Protein AF-D5ACC1-F1 (afdb_monomer_lite)

Radius of gyration: 45.39 Å; chains: 1; bounding box: 85×40×142 Å

Sequence (310 aa):
MNIMHIFKHSRRRRYMQISTIHMLYCLLPVPDGFMLYIFVQSDRLHKVLEYVNEVHGLCAVLGMDFWKTVSEVDPSLPESAPGQTKNISNKTLEGLSQTIQTLKDEKKLRIQKLQDLGTSLVELWNLMDTSMEERERYRNVVCNLGALDSEVTGAGALALDNIEQAEVEVERLNLLKASKMKELVLKKRIELEEICRRAHMEPDASTAPEKSNALIDAGMVDPSELLANIESQILKVKEDVLSRKEIMDRIEKWLAACEEESWLEDYNRDENRYSASKGAHINLKRAERARVTVNKIPALVENLKAKTRA

Foldseek 3Di:
DPPVPVVVVVVVVVVVVVVVVVVVVVVDDDPPVVVVVVVVVVVLVVLLVVLLVLLVQLCQLQVHDSLVLLVVLPVCPSDPDVPDDDPSDPSSSVSSVVSSVVSLVVLVVLLVLLLVLLVLVVVLCVVVVPDPVVVVVLVLSVVSNPDDSVRRRHGCSSYVVSSVVSVVVSVVSVVVVLVVLLVLLVVLLVVLCVLCVVLVHDDDPCSDNVNVVVCSVVVNDDSVVSNVVSVVSSVVSVVVSVLVVVLVVLVVLLVVLVVLVVVLVVCVPDPCLPPPDDCSVVVVVSNVVSVVSNVCNVVSVVVSVVSVVD

Structure (mmCIF, N/CA/C/O backbone):
data_AF-D5ACC1-F1
#
_entry.id   AF-D5ACC1-F1
#
loop_
_atom_site.group_PDB
_atom_site.id
_atom_site.type_symbol
_atom_site.label_atom_id
_atom_site.label_alt_id
_atom_site.label_comp_id
_atom_site.label_asym_id
_atom_site.label_entity_id
_atom_site.label_seq_id
_atom_site.pdbx_PDB_ins_code
_atom_site.Cartn_x
_atom_site.Cartn_y
_atom_site.Cartn_z
_atom_site.occupancy
_atom_site.B_iso_or_equiv
_atom_site.auth_seq_id
_atom_site.auth_comp_id
_atom_site.auth_asym_id
_atom_site.auth_atom_id
_atom_site.pdbx_PDB_model_num
ATOM 1 N N . MET A 1 1 ? -32.597 20.342 38.221 1.00 37.50 1 MET A N 1
ATOM 2 C CA . MET A 1 1 ? -33.414 20.821 39.368 1.00 37.50 1 MET A CA 1
ATOM 3 C C . MET A 1 1 ? -34.419 19.713 39.685 1.00 37.50 1 MET A C 1
ATOM 5 O O . MET A 1 1 ? -35.194 19.410 38.807 1.00 37.50 1 MET A O 1
ATOM 9 N N . ASN A 1 2 ? -34.462 18.981 40.803 1.00 32.56 2 ASN A N 1
ATOM 10 C CA . ASN A 1 2 ? -34.111 19.333 42.177 1.00 32.56 2 ASN A CA 1
ATOM 11 C C . ASN A 1 2 ? -33.938 18.082 43.094 1.00 32.56 2 ASN A C 1
ATOM 13 O O . ASN A 1 2 ? -34.340 18.116 44.253 1.00 32.56 2 ASN A O 1
ATOM 17 N N . ILE A 1 3 ? -33.329 16.974 42.640 1.00 32.84 3 ILE A N 1
ATOM 18 C CA . ILE A 1 3 ? -33.123 15.785 43.510 1.00 32.84 3 ILE A CA 1
ATOM 19 C C . ILE A 1 3 ? -32.118 16.083 44.646 1.00 32.84 3 ILE A C 1
ATOM 21 O O . ILE A 1 3 ? -32.361 15.735 45.803 1.00 32.84 3 ILE A O 1
ATOM 25 N N . MET A 1 4 ? -31.062 16.864 44.375 1.00 34.00 4 MET A N 1
ATOM 26 C CA . MET A 1 4 ? -30.148 17.378 45.415 1.00 34.00 4 MET A CA 1
ATOM 27 C C . MET A 1 4 ? -30.840 18.286 46.441 1.00 34.00 4 MET A C 1
ATOM 29 O O . MET A 1 4 ? -30.410 18.351 47.593 1.00 34.00 4 MET A O 1
ATOM 33 N N . HIS A 1 5 ? -31.910 18.985 46.057 1.00 35.78 5 HIS A N 1
ATOM 34 C CA . HIS A 1 5 ? -32.617 19.909 46.944 1.00 35.78 5 HIS A CA 1
ATOM 35 C C . HIS A 1 5 ? -33.599 19.166 47.852 1.00 35.78 5 HIS A C 1
ATOM 37 O O . HIS A 1 5 ? -33.688 19.489 49.035 1.00 35.78 5 HIS A O 1
ATOM 43 N N . ILE A 1 6 ? -34.235 18.101 47.349 1.00 40.28 6 ILE A N 1
ATOM 44 C CA . ILE A 1 6 ? -35.035 17.169 48.158 1.00 40.28 6 ILE A CA 1
ATOM 45 C C . ILE A 1 6 ? -34.130 16.437 49.167 1.00 40.28 6 ILE A C 1
ATOM 47 O O . ILE A 1 6 ? -34.464 16.361 50.351 1.00 40.28 6 ILE A O 1
ATOM 51 N N . PHE A 1 7 ? -32.922 16.020 48.765 1.00 34.28 7 PHE A N 1
ATOM 52 C CA . PHE A 1 7 ? -31.945 15.419 49.684 1.00 34.28 7 PHE A CA 1
ATOM 53 C C . PHE A 1 7 ? -31.371 16.410 50.712 1.00 34.28 7 PHE A C 1
ATOM 55 O O . PHE A 1 7 ? -31.246 16.056 51.887 1.00 34.28 7 PHE A O 1
ATOM 62 N N . LYS A 1 8 ? -31.076 17.665 50.337 1.00 36.66 8 LYS A N 1
ATOM 63 C CA . LYS A 1 8 ? -30.630 18.704 51.290 1.00 36.66 8 LYS A CA 1
ATOM 64 C C . LYS A 1 8 ? -31.715 19.060 52.311 1.00 36.66 8 LYS A C 1
ATOM 66 O O . LYS A 1 8 ? -31.410 19.172 53.500 1.00 36.66 8 LYS A O 1
ATOM 71 N N . HIS A 1 9 ? -32.974 19.187 51.884 1.00 33.28 9 HIS A N 1
ATOM 72 C CA . HIS A 1 9 ? -34.084 19.509 52.788 1.00 33.28 9 HIS A CA 1
ATOM 73 C C . HIS A 1 9 ? -34.425 18.347 53.735 1.00 33.28 9 HIS A C 1
ATOM 75 O O . HIS A 1 9 ? -34.757 18.572 54.902 1.00 33.28 9 HIS A O 1
ATOM 81 N N . SER A 1 10 ? -34.273 17.106 53.259 1.00 34.53 10 SER A N 1
ATOM 82 C CA . SER A 1 10 ? -34.464 15.891 54.057 1.00 34.53 10 SER A CA 1
ATOM 83 C C . SER A 1 10 ? -33.299 15.633 55.030 1.00 34.53 10 SER A C 1
ATOM 85 O O . SER A 1 10 ? -33.528 15.129 56.129 1.00 34.53 10 SER A O 1
ATOM 87 N N . ARG A 1 11 ? -32.065 16.057 54.696 1.00 38.59 11 ARG A N 1
ATOM 88 C CA . ARG A 1 11 ? -30.917 16.069 55.626 1.00 38.59 11 ARG A CA 1
ATOM 89 C C . ARG A 1 11 ? -31.094 17.104 56.742 1.00 38.59 11 ARG A C 1
ATOM 91 O O . ARG A 1 11 ? -30.948 16.740 57.900 1.00 38.59 11 ARG A O 1
ATOM 98 N N . ARG A 1 12 ? -31.480 18.357 56.457 1.00 36.91 12 ARG A N 1
ATOM 99 C CA . ARG A 1 12 ? -31.630 19.400 57.504 1.00 36.91 12 ARG A CA 1
ATOM 100 C C . ARG A 1 12 ? -32.715 19.075 58.546 1.00 36.91 12 ARG A C 1
ATOM 102 O O . ARG A 1 12 ? -32.493 19.309 59.729 1.00 36.91 12 ARG A O 1
ATOM 109 N N . ARG A 1 13 ? -33.849 18.483 58.135 1.00 35.44 13 ARG A N 1
ATOM 110 C CA . ARG A 1 13 ? -34.900 18.024 59.072 1.00 35.44 13 ARG A CA 1
ATOM 111 C C . ARG A 1 13 ? -34.487 16.783 59.873 1.00 35.44 13 ARG A C 1
ATOM 113 O O . ARG A 1 13 ? -34.800 16.714 61.057 1.00 35.44 13 ARG A O 1
ATOM 120 N N . ARG A 1 14 ? -33.726 15.855 59.276 1.00 39.56 14 ARG A N 1
ATOM 121 C CA . ARG A 1 14 ? -33.166 14.698 59.997 1.00 39.56 14 ARG A CA 1
ATOM 122 C C . ARG A 1 14 ? -32.070 15.093 60.984 1.00 39.56 14 ARG A C 1
ATOM 124 O O . ARG A 1 14 ? -32.099 14.600 62.097 1.00 39.56 14 ARG A O 1
ATOM 131 N N . TYR A 1 15 ? -31.181 16.031 60.656 1.00 38.00 15 TYR A N 1
ATOM 132 C CA . TYR A 1 15 ? -30.180 16.537 61.608 1.00 38.00 15 TYR A CA 1
ATOM 133 C C . TYR A 1 15 ? -30.819 17.244 62.817 1.00 38.00 15 TYR A C 1
ATOM 135 O O . TYR A 1 15 ? -30.339 17.072 63.933 1.00 38.00 15 TYR A O 1
ATOM 143 N N . MET A 1 16 ? -31.931 17.971 62.636 1.00 36.34 16 MET A N 1
ATOM 144 C CA . MET A 1 16 ? -32.651 18.586 63.762 1.00 36.34 16 MET A CA 1
ATOM 145 C C . MET A 1 16 ? -33.380 17.564 64.651 1.00 36.34 16 MET A C 1
ATOM 147 O O . MET A 1 16 ? -33.333 17.721 65.867 1.00 36.34 16 MET A O 1
ATOM 151 N N . GLN A 1 17 ? -33.981 16.506 64.085 1.00 38.78 17 GLN A N 1
ATOM 152 C CA . GLN A 1 17 ? -34.584 15.413 64.871 1.00 38.78 17 GLN A CA 1
ATOM 153 C C . GLN A 1 17 ? -33.537 14.501 65.528 1.00 38.78 17 GLN A C 1
ATOM 155 O O . GLN A 1 17 ? -33.710 14.091 66.671 1.00 38.78 17 GLN A O 1
ATOM 160 N N . ILE A 1 18 ? -32.415 14.230 64.856 1.00 44.09 18 ILE A N 1
ATOM 161 C CA . ILE A 1 18 ? -31.299 13.463 65.422 1.00 44.09 18 ILE A CA 1
ATOM 162 C C . ILE A 1 18 ? -30.656 14.241 66.575 1.00 44.09 18 ILE A C 1
ATOM 164 O O . ILE A 1 18 ? -30.337 13.628 67.581 1.00 44.09 18 ILE A O 1
ATOM 168 N N . SER A 1 19 ? -30.540 15.573 66.504 1.00 41.31 19 SER A N 1
ATOM 169 C CA . SER A 1 19 ? -29.995 16.379 67.611 1.00 41.31 19 SER A CA 1
ATOM 170 C C . SER A 1 19 ? -30.919 16.442 68.836 1.00 41.31 19 SER A C 1
ATOM 172 O O . SER A 1 19 ? -30.430 16.606 69.950 1.00 41.31 19 SER A O 1
ATOM 174 N N . THR A 1 20 ? -32.239 16.292 68.662 1.00 39.38 20 THR A N 1
ATOM 175 C CA . THR A 1 20 ? -33.184 16.186 69.792 1.00 39.38 20 THR A CA 1
ATOM 176 C C . THR A 1 20 ? -33.185 14.780 70.389 1.00 39.38 20 THR A C 1
ATOM 178 O O . THR A 1 20 ? -33.245 14.632 71.604 1.00 39.38 20 THR A O 1
ATOM 181 N N . ILE A 1 21 ? -33.035 13.749 69.553 1.00 47.44 21 ILE A N 1
ATOM 182 C CA . ILE A 1 21 ? -32.883 12.358 69.993 1.00 47.44 21 ILE A CA 1
ATOM 183 C C . ILE A 1 21 ? -31.536 12.166 70.716 1.00 47.44 21 ILE A C 1
ATOM 185 O O . ILE A 1 21 ? -31.506 11.579 71.790 1.00 47.44 21 ILE A O 1
ATOM 189 N N . HIS A 1 22 ? -30.440 12.753 70.226 1.00 45.56 22 HIS A N 1
ATOM 190 C CA . HIS A 1 22 ? -29.127 12.709 70.884 1.00 45.56 22 HIS A CA 1
ATOM 191 C C . HIS A 1 22 ? -29.157 13.360 72.281 1.00 45.56 22 HIS A C 1
ATOM 193 O O . HIS A 1 22 ? -28.537 12.840 73.201 1.00 45.56 22 HIS A O 1
ATOM 199 N N . MET A 1 23 ? -29.936 14.435 72.479 1.00 44.50 23 MET A N 1
ATOM 200 C CA . MET A 1 23 ? -30.128 15.035 73.810 1.00 44.50 23 MET A CA 1
ATOM 201 C C . MET A 1 23 ? -31.016 14.203 74.748 1.00 44.50 23 MET A C 1
ATOM 203 O O . MET A 1 23 ? -30.832 14.280 75.959 1.00 44.50 23 MET A O 1
ATOM 207 N N . LEU A 1 24 ? -31.942 13.387 74.229 1.00 43.09 24 LEU A N 1
ATOM 208 C CA . LEU A 1 24 ? -32.752 12.483 75.058 1.00 43.09 24 LEU A CA 1
ATOM 209 C C . LEU A 1 24 ? -32.003 11.201 75.464 1.00 43.09 24 LEU A C 1
ATOM 211 O O . LEU A 1 24 ? -32.274 10.661 76.534 1.00 43.09 24 LEU A O 1
ATOM 215 N N . TYR A 1 25 ? -31.044 10.729 74.662 1.00 43.47 25 TYR A N 1
ATOM 216 C CA . TYR A 1 25 ? -30.278 9.509 74.958 1.00 43.47 25 TYR A CA 1
ATOM 217 C C . TYR A 1 25 ? -29.052 9.728 75.867 1.00 43.47 25 TYR A C 1
ATOM 219 O O . TYR A 1 25 ? -28.547 8.759 76.423 1.00 43.47 25 TYR A O 1
ATOM 227 N N . CYS A 1 26 ? -28.611 10.971 76.106 1.00 44.91 26 CYS A N 1
ATOM 228 C CA . CYS A 1 26 ? -27.533 11.274 77.065 1.00 44.91 26 CYS A CA 1
ATOM 229 C C . CYS A 1 26 ? -27.948 11.179 78.551 1.00 44.91 26 CYS A C 1
ATOM 231 O O . CYS A 1 26 ? -27.095 11.334 79.421 1.00 44.91 26 CYS A O 1
ATOM 233 N N . LEU A 1 27 ? -29.229 10.932 78.858 1.00 40.88 27 LEU A N 1
ATOM 234 C CA . LEU A 1 27 ? -29.744 10.807 80.233 1.00 40.88 27 LEU A CA 1
ATOM 235 C C . LEU A 1 27 ? -30.013 9.358 80.676 1.00 40.88 27 LEU A C 1
ATOM 237 O O . LEU A 1 27 ? -30.452 9.141 81.804 1.00 40.88 27 LEU A O 1
ATOM 241 N N . LEU A 1 28 ? -29.744 8.362 79.825 1.00 40.34 28 LEU A N 1
ATOM 242 C CA . LEU A 1 28 ? -29.873 6.946 80.173 1.00 40.34 28 LEU A CA 1
ATOM 243 C C . LEU A 1 28 ? -28.524 6.238 79.982 1.00 40.34 28 LEU A C 1
ATOM 245 O O . LEU A 1 28 ? -27.903 6.409 78.934 1.00 40.34 28 LEU A O 1
ATOM 249 N N . PRO A 1 29 ? -28.053 5.436 80.954 1.00 42.31 29 PRO A N 1
ATOM 250 C CA . PRO A 1 29 ? -26.814 4.684 80.815 1.00 42.31 29 PRO A CA 1
ATOM 251 C C . PRO A 1 29 ? -27.047 3.542 79.819 1.00 42.31 29 PRO A C 1
ATOM 253 O O . PRO A 1 29 ? -27.614 2.505 80.161 1.00 42.31 29 PRO A O 1
ATOM 256 N N . VAL A 1 30 ? -26.664 3.752 78.560 1.00 46.03 30 VAL A N 1
ATOM 257 C CA . VAL A 1 30 ? -26.716 2.715 77.523 1.00 46.03 30 VAL A CA 1
ATOM 258 C C . VAL A 1 30 ? -25.381 1.956 77.543 1.00 46.03 30 VAL A C 1
ATOM 260 O O . VAL A 1 30 ? -24.338 2.606 77.511 1.00 46.03 30 VAL A O 1
ATOM 263 N N . PRO A 1 31 ? -25.372 0.611 77.609 1.00 48.69 31 PRO A N 1
ATOM 264 C CA . PRO A 1 31 ? -24.139 -0.176 77.663 1.00 48.69 31 PRO A CA 1
ATOM 265 C C . PRO A 1 31 ? -23.265 0.050 76.419 1.00 48.69 31 PRO A C 1
ATOM 267 O O . PRO A 1 31 ? -23.779 0.090 75.299 1.00 48.69 31 PRO A O 1
ATOM 270 N N . ASP A 1 32 ? -21.945 0.133 76.612 1.00 46.69 32 ASP A N 1
ATOM 271 C CA . ASP A 1 32 ? -20.936 0.521 75.605 1.00 46.69 32 ASP A CA 1
ATOM 272 C C . ASP A 1 32 ? -21.025 -0.243 74.261 1.00 46.69 32 ASP A C 1
ATOM 274 O O . ASP A 1 32 ? -20.663 0.281 73.206 1.00 46.69 32 ASP A O 1
ATOM 278 N N . GLY A 1 33 ? -21.583 -1.459 74.255 1.00 43.72 33 GLY A N 1
ATOM 279 C CA . GLY A 1 33 ? -21.804 -2.258 73.042 1.00 43.72 33 GLY A CA 1
ATOM 280 C C . GLY A 1 33 ? -22.922 -1.756 72.113 1.00 43.72 33 GLY A C 1
ATOM 281 O O . GLY A 1 33 ? -22.858 -1.985 70.906 1.00 43.72 33 GLY A O 1
ATOM 282 N N . PHE A 1 34 ? -23.931 -1.044 72.628 1.00 45.34 34 PHE A N 1
ATOM 283 C CA . PHE A 1 34 ? -25.049 -0.525 71.822 1.00 45.34 34 PHE A CA 1
ATOM 284 C C . PHE A 1 34 ? -24.653 0.718 71.012 1.00 45.34 34 PHE A C 1
ATOM 286 O O . PHE A 1 34 ? -25.081 0.880 69.869 1.00 45.34 34 PHE A O 1
ATOM 293 N N . MET A 1 35 ? -23.787 1.566 71.574 1.00 41.50 35 MET A N 1
ATOM 294 C CA . MET A 1 35 ? -23.197 2.718 70.880 1.00 41.50 35 MET A CA 1
ATOM 295 C C . MET A 1 35 ? -22.277 2.269 69.738 1.00 41.50 35 MET A C 1
ATOM 297 O O . MET A 1 35 ? -22.392 2.778 68.622 1.00 41.50 35 MET A O 1
ATOM 301 N N . LEU A 1 36 ? -21.440 1.251 69.981 1.00 45.25 36 LEU A N 1
ATOM 302 C CA . LEU A 1 36 ? -20.597 0.642 68.949 1.00 45.25 36 LEU A CA 1
ATOM 303 C C . LEU A 1 36 ? -21.442 0.028 67.820 1.00 45.25 36 LEU A C 1
ATOM 305 O O . LEU A 1 36 ? -21.132 0.220 66.651 1.00 45.25 36 LEU A O 1
ATOM 309 N N . TYR A 1 37 ? -22.545 -0.655 68.146 1.00 46.12 37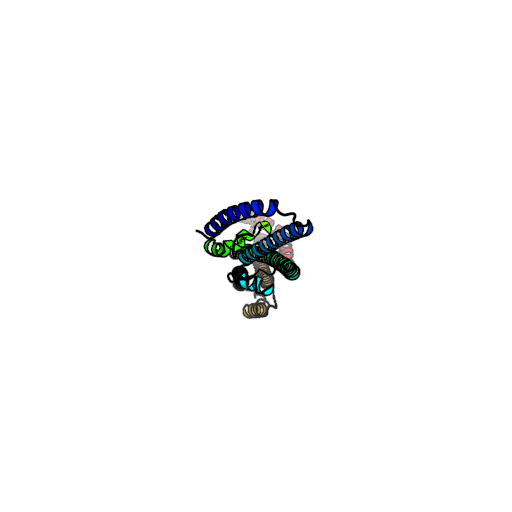 TYR A N 1
ATOM 310 C CA . TYR A 1 37 ? -23.449 -1.247 67.155 1.00 46.12 37 TYR A CA 1
ATOM 311 C C . TYR A 1 37 ? -24.132 -0.197 66.264 1.00 46.12 37 TYR A C 1
ATOM 313 O O . TYR A 1 37 ? -24.161 -0.363 65.046 1.00 46.12 37 TYR A O 1
ATOM 321 N N . ILE A 1 38 ? -24.624 0.910 66.835 1.00 48.34 38 ILE A N 1
ATOM 322 C CA . ILE A 1 38 ? -25.236 2.004 66.059 1.00 48.34 38 ILE A CA 1
ATOM 323 C C . ILE A 1 38 ? -24.198 2.709 65.177 1.00 48.34 38 ILE A C 1
ATOM 325 O O . ILE A 1 38 ? -24.489 3.006 64.017 1.00 48.34 38 ILE A O 1
ATOM 329 N N . PHE A 1 39 ? -22.986 2.937 65.689 1.00 46.84 39 PHE A N 1
ATOM 330 C CA . PHE A 1 39 ? -21.894 3.527 64.914 1.00 46.84 39 PHE A CA 1
ATOM 331 C C . PHE A 1 39 ? -21.478 2.616 63.748 1.00 46.84 39 PHE A C 1
ATOM 333 O O . PHE A 1 39 ? -21.477 3.045 62.599 1.00 46.84 39 PHE A O 1
ATOM 340 N N . VAL A 1 40 ? -21.271 1.322 64.010 1.00 56.31 40 VAL A N 1
ATOM 341 C CA . VAL A 1 40 ? -20.953 0.310 62.989 1.00 56.31 40 VAL A CA 1
ATOM 342 C C . VAL A 1 40 ? -22.083 0.167 61.966 1.00 56.31 40 VAL A C 1
ATOM 344 O O . VAL A 1 40 ? -21.825 0.027 60.772 1.00 56.31 40 VAL A O 1
ATOM 347 N N . GLN A 1 41 ? -23.348 0.217 62.384 1.00 59.00 41 GLN A N 1
ATOM 348 C CA . GLN A 1 41 ? -24.484 0.145 61.463 1.00 59.00 41 GLN A CA 1
ATOM 349 C C . GLN A 1 41 ? -24.610 1.409 60.597 1.00 59.00 41 GLN A C 1
ATOM 351 O O . GLN A 1 41 ? -24.956 1.308 59.418 1.00 59.00 41 GLN A O 1
ATOM 356 N N . SER A 1 42 ? -24.262 2.576 61.149 1.00 66.19 42 SER A N 1
ATOM 357 C CA . SER A 1 42 ? -24.151 3.845 60.421 1.00 66.19 42 SER A CA 1
ATOM 358 C C . SER A 1 42 ? -23.000 3.828 59.405 1.00 66.19 42 SER A C 1
ATOM 360 O O . SER A 1 42 ? -23.209 4.186 58.244 1.00 66.19 42 SER A O 1
ATOM 362 N N . ASP A 1 43 ? -21.819 3.345 59.794 1.00 71.56 43 ASP A N 1
ATOM 363 C CA . ASP A 1 43 ? -20.638 3.246 58.926 1.00 71.56 43 ASP A CA 1
ATOM 364 C C . ASP A 1 43 ? -20.850 2.260 57.777 1.00 71.56 43 ASP A C 1
ATOM 366 O O . ASP A 1 43 ? -20.529 2.541 56.620 1.00 71.56 43 ASP A O 1
ATOM 370 N N . ARG A 1 44 ? -21.461 1.107 58.065 1.00 69.06 44 ARG A N 1
ATOM 371 C CA . ARG A 1 44 ? -21.774 0.098 57.045 1.00 69.06 44 ARG A CA 1
ATOM 372 C C . ARG A 1 44 ? -22.803 0.611 56.043 1.00 69.06 44 ARG A C 1
ATOM 374 O O . ARG A 1 44 ? -22.654 0.368 54.849 1.00 69.06 44 ARG A O 1
ATOM 381 N N . LEU A 1 45 ? -23.807 1.362 56.499 1.00 72.44 45 LEU A N 1
ATOM 382 C CA . LEU A 1 45 ? -24.757 2.024 55.606 1.00 72.44 45 LEU A CA 1
ATOM 383 C C . LEU A 1 45 ? -24.067 3.076 54.723 1.00 72.44 45 LEU A C 1
ATOM 385 O O . LEU A 1 45 ? -24.403 3.196 53.544 1.00 72.44 45 LEU A O 1
ATOM 389 N N . HIS A 1 46 ? -23.094 3.809 55.273 1.00 76.38 46 HIS A N 1
ATOM 390 C CA . HIS A 1 46 ? -22.291 4.770 54.517 1.00 76.38 46 HIS A CA 1
ATOM 391 C C . HIS A 1 46 ? -21.499 4.084 53.401 1.00 76.38 46 HIS A C 1
ATOM 393 O O . HIS A 1 46 ? -21.547 4.523 52.255 1.00 76.38 46 HIS A O 1
ATOM 399 N N . LYS A 1 47 ? -20.860 2.954 53.719 1.00 80.69 47 LYS A N 1
ATOM 400 C CA . LYS A 1 47 ? -20.065 2.170 52.770 1.00 80.69 47 LYS A CA 1
ATOM 401 C C . LYS A 1 47 ? -20.904 1.550 51.650 1.00 80.69 47 LYS A C 1
ATOM 403 O O . LYS A 1 47 ? -20.508 1.588 50.492 1.00 80.69 47 LYS A O 1
ATOM 408 N N . VAL A 1 48 ? -22.101 1.042 51.961 1.00 77.81 48 VAL A N 1
ATOM 409 C CA . VAL A 1 48 ? -23.048 0.574 50.929 1.00 77.81 48 VAL A CA 1
ATOM 410 C C . VAL A 1 48 ? -23.455 1.724 50.004 1.00 77.81 48 VAL A C 1
ATOM 412 O O . VAL A 1 48 ? -23.522 1.541 48.793 1.00 77.81 48 VAL A O 1
ATOM 415 N N . LEU A 1 49 ? -23.718 2.918 50.547 1.00 76.62 49 LEU A N 1
ATOM 416 C CA . LEU A 1 49 ? -24.080 4.081 49.735 1.00 76.62 49 LEU A CA 1
ATOM 417 C C . LEU A 1 49 ? -22.929 4.533 48.824 1.00 76.62 49 LEU A C 1
ATOM 419 O O . LEU A 1 49 ? -23.177 4.910 47.682 1.00 76.62 49 LEU A O 1
ATOM 423 N N . GLU A 1 50 ? -21.693 4.487 49.318 1.00 84.38 50 GLU A N 1
ATOM 424 C CA . GLU A 1 50 ? -20.485 4.765 48.537 1.00 84.38 50 GLU A CA 1
ATOM 425 C C . GLU A 1 50 ? -20.341 3.785 47.366 1.00 84.38 50 GLU A C 1
ATOM 427 O O . GLU A 1 50 ? -20.259 4.221 46.220 1.00 84.38 50 GLU A O 1
ATOM 432 N N . TYR A 1 51 ? -20.437 2.479 47.628 1.00 84.75 51 TYR A N 1
ATOM 433 C CA . TYR A 1 51 ? -20.362 1.453 46.588 1.00 84.75 51 TYR A CA 1
ATOM 434 C C . TYR A 1 51 ? -21.475 1.568 45.550 1.00 84.75 51 TYR A C 1
ATOM 436 O O . TYR A 1 51 ? -21.220 1.465 44.356 1.00 84.75 51 TYR A O 1
ATOM 444 N N . VAL A 1 52 ? -22.710 1.839 45.972 1.00 81.44 52 VAL A N 1
ATOM 445 C CA . VAL A 1 52 ? -23.823 2.040 45.036 1.00 81.44 52 VAL A CA 1
ATOM 446 C C . VAL A 1 52 ? -23.606 3.289 44.168 1.00 81.44 52 VAL A C 1
ATOM 448 O O . VAL A 1 52 ? -23.901 3.254 42.975 1.00 81.44 52 VAL A O 1
ATOM 451 N N . ASN A 1 53 ? -23.055 4.376 44.723 1.00 82.75 53 ASN A N 1
ATOM 452 C CA . ASN A 1 53 ? -22.702 5.566 43.938 1.00 82.75 53 ASN A CA 1
ATOM 453 C C . ASN A 1 53 ? -21.564 5.286 42.947 1.00 82.75 53 ASN A C 1
ATOM 455 O O . ASN A 1 53 ? -21.597 5.794 41.827 1.00 82.75 53 ASN A O 1
ATOM 459 N N . GLU A 1 54 ? -20.576 4.482 43.339 1.00 87.62 54 GLU A N 1
ATOM 460 C CA . GLU A 1 54 ? -19.481 4.070 42.459 1.00 87.62 54 GLU A CA 1
ATOM 461 C C . GLU A 1 54 ? -19.992 3.195 41.308 1.00 87.62 54 GLU A C 1
ATOM 463 O O . GLU A 1 54 ? -19.692 3.480 40.149 1.00 87.62 54 GLU A O 1
ATOM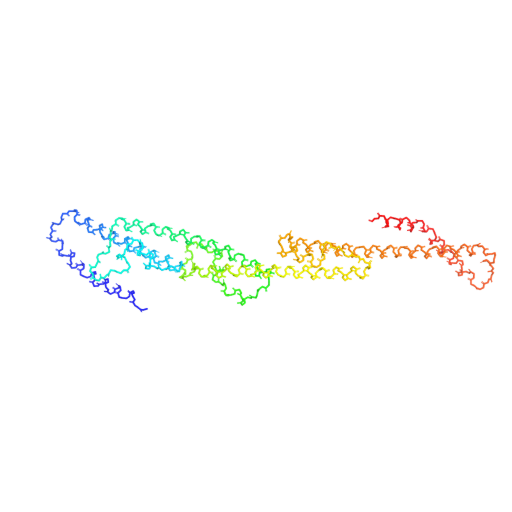 468 N N . VAL A 1 55 ? -20.850 2.210 41.596 1.00 86.69 55 VAL A N 1
ATOM 469 C CA . VAL A 1 55 ? -21.534 1.402 40.572 1.00 86.69 55 VAL A CA 1
ATOM 470 C C . VAL A 1 55 ? -22.352 2.291 39.637 1.00 86.69 55 VAL A C 1
ATOM 472 O O . VAL A 1 55 ? -22.269 2.123 38.424 1.00 86.69 55 VAL A O 1
ATOM 475 N N . HIS A 1 56 ? -23.092 3.273 40.162 1.00 85.12 56 HIS A N 1
ATOM 476 C CA . HIS A 1 56 ? -23.841 4.225 39.338 1.00 85.12 56 HIS A CA 1
ATOM 477 C C . HIS A 1 56 ? -22.923 5.032 38.411 1.00 85.12 56 HIS A C 1
ATOM 479 O O . HIS A 1 56 ? -23.221 5.185 37.228 1.00 85.12 56 HIS A O 1
ATOM 485 N N . GLY A 1 57 ? -21.799 5.539 38.928 1.00 86.19 57 GLY A N 1
ATOM 486 C CA . GLY A 1 57 ? -20.805 6.258 38.130 1.00 86.19 57 GLY A CA 1
ATOM 487 C C . GLY A 1 57 ? -20.207 5.391 37.021 1.00 86.19 57 GLY A C 1
ATOM 488 O O . GLY A 1 57 ? -20.151 5.818 35.870 1.00 86.19 57 GLY A O 1
ATOM 489 N N . LEU A 1 58 ? -19.825 4.153 37.343 1.00 88.00 58 LEU A N 1
ATOM 490 C CA . LEU A 1 58 ? -19.271 3.203 36.378 1.00 88.00 58 LEU A CA 1
ATOM 491 C C . LEU A 1 58 ? -20.300 2.802 35.312 1.00 88.00 58 LEU A C 1
ATOM 493 O O . LEU A 1 58 ? -19.982 2.837 34.126 1.00 88.00 58 LEU A O 1
ATOM 497 N N . CYS A 1 59 ? -21.543 2.506 35.705 1.00 88.88 59 CYS A N 1
ATOM 498 C CA . CYS A 1 59 ? -22.629 2.202 34.769 1.00 88.88 59 CYS A CA 1
ATOM 499 C C . CYS A 1 59 ? -22.913 3.384 33.838 1.00 88.88 59 CYS A C 1
ATOM 501 O O . CYS A 1 59 ? -23.078 3.185 32.638 1.00 88.88 59 CYS A O 1
ATOM 503 N N . ALA A 1 60 ? -22.911 4.614 34.365 1.00 87.31 60 ALA A N 1
ATOM 504 C CA . ALA A 1 60 ? -23.105 5.811 33.557 1.00 87.31 60 ALA A CA 1
ATOM 505 C C . ALA A 1 60 ? -22.010 5.960 32.493 1.00 87.31 60 ALA A C 1
ATOM 507 O O . ALA A 1 60 ? -22.336 6.230 31.343 1.00 87.31 60 ALA A O 1
ATOM 508 N N . VAL A 1 61 ? -20.733 5.749 32.835 1.00 88.81 61 VAL A N 1
ATOM 509 C CA . VAL A 1 61 ? -19.614 5.830 31.874 1.00 88.81 61 VAL A CA 1
ATOM 510 C C . VAL A 1 61 ? -19.670 4.704 30.833 1.00 88.81 61 VAL A C 1
ATOM 512 O O . VAL A 1 61 ? -19.481 4.958 29.643 1.00 88.81 61 VAL A O 1
ATOM 515 N N . LEU A 1 62 ? -19.974 3.477 31.266 1.00 88.12 62 LEU A N 1
ATOM 516 C CA . LEU A 1 62 ? -20.069 2.282 30.416 1.00 88.12 62 LEU A CA 1
ATOM 517 C C . LEU A 1 62 ? -21.366 2.203 29.592 1.00 88.12 62 LEU A C 1
ATOM 519 O O . LEU A 1 62 ? -21.508 1.291 28.776 1.00 88.12 62 LEU A O 1
ATOM 523 N N . GLY A 1 63 ? -22.330 3.099 29.827 1.00 88.00 63 GLY A N 1
ATOM 524 C CA . GLY A 1 63 ? -23.656 3.037 29.206 1.00 88.00 63 GLY A CA 1
ATOM 525 C C . GLY A 1 63 ? -24.459 1.792 29.605 1.00 88.00 63 GLY A C 1
ATOM 526 O O . GLY A 1 63 ? -25.248 1.292 28.810 1.00 88.00 63 GLY A O 1
ATOM 527 N N . MET A 1 64 ? -24.230 1.252 30.805 1.00 89.75 64 MET A N 1
ATOM 528 C CA . MET A 1 64 ? -24.907 0.052 31.312 1.00 89.75 64 MET A CA 1
ATOM 529 C C . MET A 1 64 ? -26.129 0.406 32.163 1.00 89.75 64 MET A C 1
ATOM 531 O O . MET A 1 64 ? -26.188 1.461 32.797 1.00 89.75 64 MET A O 1
ATOM 535 N N . ASP A 1 65 ? -27.097 -0.511 32.220 1.00 87.50 65 ASP A N 1
ATOM 536 C CA . ASP A 1 65 ? -28.269 -0.355 33.078 1.00 87.50 65 ASP A CA 1
ATOM 537 C C . ASP A 1 65 ? -27.877 -0.542 34.554 1.00 87.50 65 ASP A C 1
ATOM 539 O O . ASP A 1 65 ? -27.567 -1.647 35.017 1.00 87.50 65 ASP A O 1
ATOM 543 N N . PHE A 1 66 ? -27.889 0.567 35.293 1.00 81.00 66 PHE A N 1
ATOM 544 C CA . PHE A 1 66 ? -27.582 0.600 36.720 1.00 81.00 66 PHE A CA 1
ATOM 545 C C . PHE A 1 66 ? -28.519 -0.293 37.544 1.00 81.00 66 PHE A C 1
ATOM 547 O O . PHE A 1 66 ? -28.063 -1.001 38.442 1.00 81.00 66 PHE A O 1
ATOM 554 N N . TRP A 1 67 ? -29.818 -0.281 37.245 1.00 76.88 67 TRP A N 1
ATOM 555 C CA . TRP A 1 67 ? -30.816 -1.015 38.019 1.00 76.88 67 TRP A CA 1
ATOM 556 C C . TRP A 1 67 ? -30.654 -2.516 37.857 1.00 76.88 67 TRP A C 1
ATOM 558 O O . TRP A 1 67 ? -30.668 -3.239 38.854 1.00 76.88 67 TRP A O 1
ATOM 568 N N . LYS A 1 68 ? -30.417 -2.971 36.626 1.00 84.00 68 LYS A N 1
ATOM 569 C CA . LYS A 1 68 ? -30.090 -4.365 36.339 1.00 84.00 68 LYS A CA 1
ATOM 570 C C . LYS A 1 68 ? -28.829 -4.790 37.094 1.00 84.00 68 LYS A C 1
ATOM 572 O O . LYS A 1 68 ? -28.881 -5.745 37.864 1.00 84.00 68 LYS A O 1
ATOM 577 N N . THR A 1 69 ? -27.753 -4.016 36.965 1.00 82.62 69 THR A N 1
ATOM 578 C CA . THR A 1 69 ? -26.446 -4.308 37.582 1.00 82.62 69 THR A CA 1
ATOM 579 C C . THR A 1 69 ? -26.531 -4.426 39.107 1.00 82.62 69 THR A C 1
ATOM 581 O O . THR A 1 69 ? -25.947 -5.318 39.713 1.00 82.62 69 THR A O 1
ATOM 584 N N . VAL A 1 70 ? -27.297 -3.547 39.755 1.00 80.00 70 VAL A N 1
ATOM 585 C CA . VAL A 1 70 ? -27.469 -3.560 41.214 1.00 80.00 70 VAL A CA 1
ATOM 586 C C . VAL A 1 70 ? -28.439 -4.657 41.680 1.00 80.00 70 VAL A C 1
ATOM 588 O O . VAL A 1 70 ? -28.240 -5.230 42.752 1.00 80.00 70 VAL A O 1
ATOM 591 N N . SER A 1 71 ? -29.458 -4.990 40.880 1.00 78.31 71 SER A N 1
ATOM 592 C CA . SER A 1 71 ? -30.413 -6.067 41.188 1.00 78.31 71 SER A CA 1
ATOM 593 C C . SER A 1 71 ? -29.785 -7.465 41.179 1.00 78.31 71 SER A C 1
ATOM 595 O O . SER A 1 71 ? -30.226 -8.331 41.935 1.00 78.31 71 SER A O 1
ATOM 597 N N . GLU A 1 72 ? -28.732 -7.668 40.379 1.00 81.75 72 GLU A N 1
ATOM 598 C CA . GLU A 1 72 ? -27.944 -8.909 40.338 1.00 81.75 72 GLU A CA 1
ATOM 599 C C . GLU A 1 72 ? -27.173 -9.146 41.648 1.00 81.75 72 GLU A C 1
ATOM 601 O O . GLU A 1 72 ? -26.920 -10.292 42.021 1.00 81.75 72 GLU A O 1
ATOM 606 N N . VAL A 1 73 ? -26.855 -8.075 42.384 1.00 79.06 73 VAL A N 1
ATOM 607 C CA . VAL A 1 73 ? -26.193 -8.150 43.693 1.00 79.06 73 VAL A CA 1
ATOM 608 C C . VAL A 1 73 ? -27.197 -8.418 44.812 1.00 79.06 73 VAL A C 1
ATOM 610 O O . VAL A 1 73 ? -26.998 -9.330 45.617 1.00 79.06 73 VAL A O 1
ATOM 613 N N . ASP A 1 74 ? -28.265 -7.617 44.892 1.00 73.62 74 ASP A N 1
ATOM 614 C CA . ASP A 1 74 ? -29.373 -7.841 45.825 1.00 73.62 74 ASP A CA 1
ATOM 615 C C . ASP A 1 74 ? -30.662 -7.135 45.330 1.00 73.62 74 ASP A C 1
ATOM 617 O O . ASP A 1 74 ? -30.652 -5.916 45.116 1.00 73.62 74 ASP A O 1
ATOM 621 N N . PRO A 1 75 ? -31.798 -7.852 45.203 1.00 73.81 75 PRO A N 1
ATOM 622 C CA . PRO A 1 75 ? -33.065 -7.294 44.717 1.00 73.81 75 PRO A CA 1
ATOM 623 C C . PRO A 1 75 ? -33.646 -6.137 45.547 1.00 73.81 75 PRO A C 1
ATOM 625 O O . PRO A 1 75 ? -34.530 -5.435 45.065 1.00 73.81 75 PRO A O 1
ATOM 628 N N . SER A 1 76 ? -33.190 -5.925 46.787 1.00 67.62 76 SER A N 1
ATOM 629 C CA . SER A 1 76 ? -33.660 -4.848 47.678 1.00 67.62 76 SER A CA 1
ATOM 630 C C . SER A 1 76 ? -32.953 -3.500 47.467 1.00 67.62 76 SER A C 1
ATOM 632 O O . SER A 1 76 ? -33.333 -2.494 48.076 1.00 67.62 76 SER A O 1
ATOM 634 N N . LEU A 1 77 ? -31.909 -3.464 46.633 1.00 65.62 77 LEU A N 1
ATOM 635 C CA . LEU A 1 77 ? -31.089 -2.278 46.373 1.00 65.62 77 LEU A CA 1
ATOM 636 C C . LEU A 1 77 ? -31.658 -1.287 45.330 1.00 65.62 77 LEU A C 1
ATOM 638 O O . LEU A 1 77 ? -31.485 -0.084 45.561 1.00 65.62 77 LEU A O 1
ATOM 642 N N . PRO A 1 78 ? -32.317 -1.719 44.228 1.00 59.25 78 PRO A N 1
ATOM 643 C CA . PRO A 1 78 ? -32.834 -0.823 43.190 1.00 59.25 78 PRO A CA 1
ATOM 644 C C . PRO A 1 78 ? -33.916 0.135 43.708 1.00 59.25 78 PRO A C 1
ATOM 646 O O . PRO A 1 78 ? -33.919 1.322 43.420 1.00 59.25 78 PRO A O 1
ATOM 649 N N . GLU A 1 79 ? -34.817 -0.318 44.569 1.00 56.28 79 GLU A N 1
ATOM 650 C CA . GLU A 1 79 ? -35.848 0.571 45.093 1.00 56.28 79 GLU A CA 1
ATOM 651 C C . GLU A 1 79 ? -36.372 -0.004 46.401 1.00 56.28 79 GLU A C 1
ATOM 653 O O . GLU A 1 79 ? -37.099 -0.991 46.426 1.00 56.28 79 GLU A O 1
ATOM 658 N N . SER A 1 80 ? -35.973 0.589 47.526 1.00 49.25 80 SER A N 1
ATOM 659 C CA . SER A 1 80 ? -36.640 0.283 48.789 1.00 49.25 80 SER A CA 1
ATOM 660 C C . SER A 1 80 ? -37.982 1.000 48.788 1.00 49.25 80 SER A C 1
ATOM 662 O O . SER A 1 80 ? -38.025 2.231 48.883 1.00 49.25 80 SER A O 1
ATOM 664 N N . ALA A 1 81 ? -39.072 0.235 48.727 1.00 40.38 81 ALA A N 1
ATOM 665 C CA . ALA A 1 81 ? -40.389 0.727 49.113 1.00 40.38 81 ALA A CA 1
ATOM 666 C C . ALA A 1 81 ? -40.294 1.401 50.501 1.00 40.38 81 ALA A C 1
ATOM 668 O O . ALA A 1 81 ? -39.477 0.975 51.329 1.00 40.38 81 ALA A O 1
ATOM 669 N N . PRO A 1 82 ? -41.086 2.451 50.796 1.00 37.81 82 PRO A N 1
ATOM 670 C CA . PRO A 1 82 ? -41.021 3.132 52.085 1.00 37.81 82 PRO A CA 1
ATOM 671 C C . PRO A 1 82 ? -41.312 2.134 53.218 1.00 37.81 82 PRO A C 1
ATOM 673 O O . PRO A 1 82 ? -42.455 1.743 53.427 1.00 37.81 82 PRO A O 1
ATOM 676 N N . GLY A 1 83 ? -40.259 1.696 53.920 1.00 43.03 83 GLY A N 1
ATOM 677 C CA . GLY A 1 83 ? -40.324 0.683 54.981 1.00 43.03 83 GLY A CA 1
ATOM 678 C C . GLY A 1 83 ? -39.397 -0.529 54.808 1.00 43.03 83 GLY A C 1
ATOM 679 O O . GLY A 1 83 ? -39.190 -1.245 55.784 1.00 43.03 83 GLY A O 1
ATOM 680 N N . GLN A 1 84 ? -38.796 -0.756 53.632 1.00 44.38 84 GLN A N 1
ATOM 681 C CA . GLN A 1 84 ? -37.781 -1.803 53.460 1.00 44.38 84 GLN A CA 1
ATOM 682 C C . GLN A 1 84 ? -36.399 -1.318 53.915 1.00 44.38 84 GLN A C 1
ATOM 684 O O . GLN A 1 84 ? -35.933 -0.233 53.561 1.00 44.38 84 GLN A O 1
ATOM 689 N N . THR A 1 85 ? -35.740 -2.122 54.746 1.00 45.53 85 THR A N 1
ATOM 690 C CA . THR A 1 85 ? -34.356 -1.897 55.152 1.00 45.53 85 THR A CA 1
ATOM 691 C C . THR A 1 85 ? -33.438 -2.382 54.036 1.00 45.53 85 THR A C 1
ATOM 693 O O . THR A 1 85 ? -33.476 -3.549 53.656 1.00 45.53 85 THR A O 1
ATOM 696 N N . LYS A 1 86 ? -32.593 -1.488 53.506 1.00 56.34 86 LYS A N 1
ATOM 697 C CA . LYS A 1 86 ? -31.513 -1.876 52.586 1.00 56.34 86 LYS A CA 1
ATOM 698 C C . LYS A 1 86 ? -30.693 -2.981 53.242 1.00 56.34 86 LYS A C 1
ATOM 700 O O . LYS A 1 86 ? -30.279 -2.816 54.390 1.00 56.34 86 LYS A O 1
ATOM 705 N N . ASN A 1 87 ? -30.480 -4.093 52.546 1.00 58.12 87 ASN A N 1
ATOM 706 C CA . ASN A 1 87 ? -29.764 -5.231 53.105 1.00 58.12 87 ASN A CA 1
ATOM 707 C C . ASN A 1 87 ? -28.293 -4.852 53.363 1.00 58.12 87 ASN A C 1
ATOM 709 O O . ASN A 1 87 ? -27.502 -4.702 52.438 1.00 58.12 87 ASN A O 1
ATOM 713 N N . ILE A 1 88 ? -27.924 -4.647 54.633 1.00 64.81 88 ILE A N 1
ATOM 714 C CA . ILE A 1 88 ? -26.562 -4.270 55.062 1.00 64.81 88 ILE A CA 1
ATOM 715 C C . ILE A 1 88 ? -25.765 -5.537 55.426 1.00 64.81 88 ILE A C 1
ATOM 717 O O . ILE A 1 88 ? -25.045 -5.577 56.425 1.00 64.81 88 ILE A O 1
ATOM 721 N N . SER A 1 89 ? -25.943 -6.631 54.683 1.00 72.62 89 SER A N 1
ATOM 722 C CA . SER A 1 89 ? -25.207 -7.878 54.916 1.00 72.62 89 SER A CA 1
ATOM 723 C C . SER A 1 89 ? -23.769 -7.777 54.392 1.00 72.62 89 SER A C 1
ATOM 725 O O . SER A 1 89 ? -23.495 -7.064 53.428 1.00 72.62 89 SER A O 1
ATOM 727 N N . ASN A 1 90 ? -22.836 -8.521 55.000 1.00 73.56 90 ASN A N 1
ATOM 728 C CA . ASN A 1 90 ? -21.468 -8.648 54.474 1.00 73.56 90 ASN A CA 1
ATOM 729 C C . ASN A 1 90 ? -21.467 -9.223 53.052 1.00 73.56 90 ASN A C 1
ATOM 731 O O . ASN A 1 90 ? -20.677 -8.782 52.228 1.00 73.56 90 ASN A O 1
ATOM 735 N N . LYS A 1 91 ? -22.422 -10.112 52.749 1.00 80.25 91 LYS A N 1
ATOM 736 C CA . LYS A 1 91 ? -22.627 -10.660 51.405 1.00 80.25 91 LYS A CA 1
ATOM 737 C C . LYS A 1 91 ? -22.959 -9.567 50.380 1.00 80.25 91 LYS A C 1
ATOM 739 O O . LYS A 1 91 ? -22.450 -9.598 49.268 1.00 80.25 91 LYS A O 1
ATOM 744 N N . THR A 1 92 ? -23.777 -8.583 50.759 1.00 79.81 92 THR A N 1
ATOM 745 C CA . THR A 1 92 ? -24.149 -7.457 49.886 1.00 79.81 92 THR A CA 1
ATOM 746 C C . THR A 1 92 ? -22.962 -6.518 49.653 1.00 79.81 92 THR A C 1
ATOM 748 O O . THR A 1 92 ? -22.747 -6.066 48.535 1.00 79.81 92 THR A O 1
ATOM 751 N N . LEU A 1 93 ? -22.153 -6.255 50.687 1.00 81.31 93 LEU A N 1
ATOM 752 C CA . LEU A 1 93 ? -20.922 -5.462 50.559 1.00 81.31 93 LEU A CA 1
ATOM 753 C C . LEU A 1 93 ? -19.870 -6.152 49.678 1.00 81.31 93 LEU A C 1
ATOM 755 O O . LEU A 1 93 ? -19.242 -5.488 48.858 1.00 81.31 93 LEU A O 1
ATOM 759 N N . GLU A 1 94 ? -19.690 -7.463 49.834 1.00 85.44 94 GLU A N 1
ATOM 760 C CA . GLU A 1 94 ? -18.771 -8.265 49.021 1.00 85.44 94 GLU A CA 1
ATOM 761 C C . GLU A 1 94 ? -19.228 -8.325 47.558 1.00 85.44 94 GLU A C 1
ATOM 763 O O . GLU A 1 94 ? -18.436 -8.037 46.664 1.00 85.44 94 GLU A O 1
ATOM 768 N N . GLY A 1 95 ? -20.520 -8.574 47.313 1.00 86.12 95 GLY A N 1
ATOM 769 C CA . GLY A 1 95 ? -21.095 -8.569 45.966 1.00 86.12 95 GLY A CA 1
ATOM 770 C C . GLY A 1 95 ? -20.989 -7.209 45.266 1.00 86.12 95 GLY A C 1
ATOM 771 O O . GLY A 1 95 ? -20.629 -7.148 44.090 1.00 86.12 95 GLY A O 1
ATOM 772 N N . LEU A 1 96 ? -21.217 -6.102 45.986 1.00 85.19 96 LEU A N 1
ATOM 773 C CA . LEU A 1 96 ? -21.001 -4.752 45.452 1.00 85.19 96 LEU A CA 1
ATOM 774 C C . LEU A 1 96 ? -19.521 -4.499 45.136 1.00 85.19 96 LEU A C 1
ATOM 776 O O . LEU A 1 96 ? -19.211 -3.987 44.065 1.00 85.19 96 LEU A O 1
ATOM 780 N N . SER A 1 97 ? -18.607 -4.888 46.029 1.00 87.69 97 SER A N 1
ATOM 781 C CA . SER A 1 97 ? -17.163 -4.750 45.801 1.00 87.69 97 SER A CA 1
ATOM 782 C C . SER A 1 97 ? -16.698 -5.553 44.584 1.00 87.69 97 SER A C 1
ATOM 784 O O . SER A 1 97 ? -15.896 -5.055 43.796 1.00 87.69 97 SER A O 1
ATOM 786 N N . GLN A 1 98 ? -17.207 -6.775 44.412 1.00 90.25 98 GLN A N 1
ATOM 787 C CA . GLN A 1 98 ? -16.914 -7.609 43.249 1.00 90.25 98 GLN A CA 1
ATOM 788 C C . GLN A 1 98 ? -17.450 -6.968 41.964 1.00 90.25 98 GLN A C 1
ATOM 790 O O . GLN A 1 98 ? -16.716 -6.854 40.989 1.00 90.25 98 GLN A O 1
ATOM 795 N N . THR A 1 99 ? -18.687 -6.466 41.991 1.00 89.88 99 THR A N 1
ATOM 796 C CA . THR A 1 99 ? -19.309 -5.771 40.851 1.00 89.88 99 THR A CA 1
ATOM 797 C C . THR A 1 99 ? -18.517 -4.527 40.453 1.00 89.88 99 THR A C 1
ATOM 799 O O . THR A 1 99 ? -18.245 -4.321 39.275 1.00 89.88 99 THR A O 1
ATOM 802 N N . ILE A 1 100 ? -18.078 -3.719 41.424 1.00 91.50 100 ILE A N 1
ATOM 803 C CA . ILE A 1 100 ? -17.215 -2.554 41.181 1.00 91.50 100 ILE A CA 1
ATOM 804 C C . ILE A 1 100 ? -15.918 -2.972 40.487 1.00 91.50 100 ILE A C 1
ATOM 806 O O . ILE A 1 100 ? -15.502 -2.312 39.536 1.00 91.50 100 ILE A O 1
ATOM 810 N N . GLN A 1 101 ? -15.284 -4.058 40.936 1.00 93.25 101 GLN A N 1
ATOM 811 C CA . GLN A 1 101 ? -14.051 -4.546 40.324 1.00 93.25 101 GLN A CA 1
ATOM 812 C C . GLN A 1 101 ? -14.286 -4.999 38.878 1.00 93.25 101 GLN A C 1
ATOM 814 O O . GLN A 1 101 ? -13.570 -4.556 37.985 1.00 93.25 101 GLN A O 1
ATOM 819 N N . THR A 1 102 ? -15.340 -5.781 38.627 1.00 93.94 102 THR A N 1
ATOM 820 C CA . THR A 1 102 ? -15.719 -6.206 37.272 1.00 93.94 102 THR A CA 1
ATOM 821 C C . THR A 1 102 ? -15.991 -5.015 36.353 1.00 93.94 102 THR A C 1
ATOM 823 O O . THR A 1 102 ? -15.492 -4.981 35.232 1.00 93.94 102 THR A O 1
ATOM 826 N N . LEU A 1 103 ? -16.721 -4.001 36.827 1.00 91.75 103 LEU A N 1
ATOM 827 C CA . LEU A 1 103 ? -16.993 -2.789 36.050 1.00 91.75 103 LEU A CA 1
ATOM 828 C C . LEU A 1 103 ? -15.721 -1.965 35.787 1.00 91.75 103 LEU A C 1
ATOM 830 O O . LEU A 1 103 ? -15.583 -1.383 34.714 1.00 91.75 103 LEU A O 1
ATOM 834 N N . LYS A 1 104 ? -14.775 -1.913 36.733 1.00 93.12 104 LYS A N 1
ATOM 835 C CA . LYS A 1 104 ? -13.468 -1.264 36.529 1.00 93.12 104 LYS A CA 1
ATOM 836 C C . LYS A 1 104 ? -12.621 -1.988 35.489 1.00 93.12 104 LYS A C 1
ATOM 838 O O . LYS A 1 104 ? -11.965 -1.331 34.685 1.00 93.12 104 LYS A O 1
ATOM 843 N N . ASP A 1 105 ? -12.628 -3.314 35.501 1.00 92.94 105 ASP A N 1
ATOM 844 C CA . ASP A 1 105 ? -11.872 -4.111 34.535 1.00 92.94 105 ASP A CA 1
ATOM 845 C C . ASP A 1 105 ? -12.484 -3.997 33.129 1.00 92.94 105 ASP A C 1
ATOM 847 O O . ASP A 1 105 ? -11.760 -3.742 32.167 1.00 92.94 105 ASP A O 1
ATOM 851 N N . GLU A 1 106 ? -13.815 -4.043 33.021 1.00 92.69 106 GLU A N 1
ATOM 852 C CA . GLU A 1 106 ? -14.546 -3.776 31.773 1.00 92.69 106 GLU A CA 1
ATOM 853 C C . GLU A 1 106 ? -14.259 -2.365 31.237 1.00 92.69 106 GLU A C 1
ATOM 855 O O . GLU A 1 106 ? -14.006 -2.178 30.047 1.00 92.69 106 GLU A O 1
ATOM 860 N N . LYS A 1 107 ? -14.240 -1.355 32.116 1.00 91.12 107 LYS A N 1
ATOM 861 C CA . LYS A 1 107 ? -13.895 0.023 31.749 1.00 91.12 107 LYS A CA 1
ATOM 862 C C . LYS A 1 107 ? -12.503 0.109 31.129 1.00 91.12 107 LYS A C 1
ATOM 864 O O . LYS A 1 107 ? -12.361 0.687 30.054 1.00 91.12 107 LYS A O 1
ATOM 869 N N . LYS A 1 108 ? -11.493 -0.494 31.761 1.00 92.38 108 LYS A N 1
ATOM 870 C CA . LYS A 1 108 ? -10.122 -0.526 31.225 1.00 92.38 108 LYS A CA 1
ATOM 871 C C . LYS A 1 108 ? -10.059 -1.217 29.866 1.00 92.38 108 LYS A C 1
ATOM 873 O O . LYS A 1 108 ? -9.424 -0.694 28.955 1.00 92.38 108 LYS A O 1
ATOM 878 N N . LEU A 1 109 ? -10.744 -2.353 29.722 1.00 93.62 109 LEU A N 1
ATOM 879 C CA . LEU A 1 109 ? -10.811 -3.091 28.462 1.00 93.62 109 LEU A CA 1
ATOM 880 C C . LEU A 1 109 ? -11.403 -2.229 27.340 1.00 93.62 109 LEU A C 1
ATOM 882 O O . LEU A 1 109 ? -10.836 -2.153 26.251 1.00 93.62 109 LEU A O 1
ATOM 886 N N . ARG A 1 110 ? -12.519 -1.543 27.611 1.00 93.19 110 ARG A N 1
ATOM 887 C CA . ARG A 1 110 ? -13.175 -0.668 26.630 1.00 93.19 110 ARG A CA 1
ATOM 888 C C . ARG A 1 110 ? -12.346 0.556 26.271 1.00 93.19 110 ARG A C 1
ATOM 890 O O . ARG A 1 110 ? -12.350 0.936 25.107 1.00 93.19 110 ARG A O 1
ATOM 897 N N . ILE A 1 111 ? -11.627 1.147 27.228 1.00 90.69 111 ILE A N 1
ATOM 898 C CA . ILE A 1 111 ? -10.697 2.252 26.951 1.00 90.69 111 ILE A CA 1
ATOM 899 C C . ILE A 1 111 ? -9.609 1.790 25.986 1.00 90.69 111 ILE A C 1
ATOM 901 O O . ILE A 1 111 ? -9.421 2.432 24.957 1.00 90.69 111 ILE A O 1
ATOM 905 N N . GLN A 1 112 ? -8.954 0.661 26.274 1.00 91.69 112 GLN A N 1
ATOM 906 C CA . GLN A 1 112 ? -7.902 0.132 25.404 1.00 91.69 112 GLN A CA 1
ATOM 907 C C . GLN A 1 112 ? -8.437 -0.151 23.997 1.00 91.69 112 GLN A C 1
ATOM 909 O O . GLN A 1 112 ? -7.883 0.324 23.012 1.00 91.69 112 GLN A O 1
ATOM 914 N N . LYS A 1 113 ? -9.575 -0.849 23.902 1.00 93.00 113 LYS A N 1
ATOM 915 C CA . LYS A 1 113 ? -10.210 -1.155 22.617 1.00 93.00 113 LYS A CA 1
ATOM 916 C C . LYS A 1 113 ? -10.541 0.113 21.822 1.00 93.00 113 LYS A C 1
ATOM 918 O O . LYS A 1 113 ? -10.305 0.168 20.619 1.00 93.00 113 LYS A O 1
ATOM 923 N N . LEU A 1 114 ? -11.068 1.143 22.484 1.00 91.38 114 LEU A N 1
ATOM 924 C CA . LEU A 1 114 ? -11.400 2.410 21.837 1.00 91.38 114 LEU A CA 1
ATOM 925 C C . LEU A 1 114 ? -10.144 3.168 21.370 1.00 91.38 114 LEU A C 1
ATOM 927 O O . LEU A 1 114 ? -10.183 3.804 20.320 1.00 91.38 114 LEU A O 1
ATOM 931 N N . GLN A 1 115 ? -9.035 3.082 22.108 1.00 91.00 115 GLN A N 1
ATOM 932 C CA . GLN A 1 115 ? -7.741 3.656 21.715 1.00 91.00 115 GLN A CA 1
ATOM 933 C C . GLN A 1 115 ? -7.153 2.954 20.487 1.00 91.00 115 GLN A C 1
ATOM 935 O O . GLN A 1 115 ? -6.708 3.625 19.552 1.00 91.00 115 GLN A O 1
ATOM 940 N N . ASP A 1 116 ? -7.207 1.623 20.448 1.00 92.12 116 ASP A N 1
ATOM 941 C CA . ASP A 1 116 ? -6.737 0.829 19.308 1.00 92.12 116 ASP A CA 1
ATOM 942 C C . ASP A 1 116 ? -7.557 1.147 18.043 1.00 92.12 116 ASP A C 1
ATOM 944 O O . ASP A 1 116 ? -7.006 1.401 16.964 1.00 92.12 116 ASP A O 1
ATOM 948 N N . LEU A 1 117 ? -8.887 1.226 18.185 1.00 93.44 117 LEU A N 1
ATOM 949 C CA . LEU A 1 117 ? -9.796 1.628 17.108 1.00 93.44 117 LEU A CA 1
ATOM 950 C C . LEU A 1 117 ? -9.567 3.074 16.675 1.00 93.44 117 LEU A C 1
ATOM 952 O O . LEU A 1 117 ? -9.490 3.350 15.481 1.00 93.44 117 LEU A O 1
ATOM 956 N N . GLY A 1 118 ? -9.413 3.998 17.624 1.00 91.69 118 GLY A N 1
ATOM 957 C CA . GLY A 1 118 ? -9.115 5.397 17.336 1.00 91.69 118 GLY A CA 1
ATOM 958 C C . GLY A 1 118 ? -7.814 5.555 16.551 1.00 91.69 118 GLY A C 1
ATOM 959 O O . GLY A 1 118 ? -7.761 6.349 15.613 1.00 91.69 118 GLY A O 1
ATOM 960 N N . THR A 1 119 ? -6.786 4.771 16.889 1.00 92.81 119 THR A N 1
ATOM 961 C CA . THR A 1 119 ? -5.488 4.800 16.198 1.00 92.81 119 THR A CA 1
ATOM 962 C C . THR A 1 119 ? -5.656 4.308 14.764 1.00 92.81 119 THR A C 1
ATOM 964 O O . THR A 1 119 ? -5.285 5.006 13.820 1.00 92.81 119 THR A O 1
ATOM 967 N N . SER A 1 120 ? -6.335 3.170 14.599 1.00 94.19 120 SER A N 1
ATOM 968 C CA . SER A 1 120 ? -6.648 2.585 13.291 1.00 94.19 120 SER A CA 1
ATOM 969 C C . SER A 1 120 ? -7.468 3.536 12.408 1.00 94.19 120 SER A C 1
ATOM 971 O O . SER A 1 120 ? -7.178 3.692 11.223 1.00 94.19 120 SER A O 1
ATOM 973 N N . LEU A 1 121 ? -8.472 4.215 12.975 1.00 94.31 121 LEU A N 1
ATOM 974 C CA . LEU A 1 121 ? -9.285 5.204 12.262 1.00 94.31 121 LEU A CA 1
ATOM 975 C C . LEU A 1 121 ? -8.446 6.385 11.775 1.00 94.31 121 LEU A C 1
ATOM 977 O O . LEU A 1 121 ? -8.570 6.775 10.617 1.00 94.31 121 LEU A O 1
ATOM 981 N N . VAL A 1 122 ? -7.572 6.939 12.621 1.00 92.12 122 VAL A N 1
ATOM 982 C CA . VAL A 1 122 ? -6.702 8.061 12.235 1.00 92.12 122 VAL A CA 1
ATOM 983 C C . VAL A 1 122 ? -5.770 7.665 11.091 1.00 92.12 122 VAL A C 1
ATOM 985 O O . VAL A 1 122 ? -5.651 8.412 10.116 1.00 92.12 122 VAL A O 1
ATOM 988 N N . GLU A 1 123 ? -5.148 6.490 11.171 1.00 93.75 123 GLU A N 1
ATOM 989 C CA . GLU A 1 123 ? -4.294 5.962 10.103 1.00 93.75 123 GLU A CA 1
ATOM 990 C C . GLU A 1 123 ? -5.068 5.776 8.792 1.00 93.75 123 GLU A C 1
ATOM 992 O O . GLU A 1 123 ? -4.632 6.251 7.740 1.00 93.75 123 GLU A O 1
ATOM 997 N N . LEU A 1 124 ? -6.244 5.144 8.849 1.00 94.56 124 LEU A N 1
ATOM 998 C CA . LEU A 1 124 ? -7.081 4.900 7.675 1.00 94.56 124 LEU A CA 1
ATOM 999 C C . LEU A 1 124 ? -7.627 6.195 7.073 1.00 94.56 124 LEU A C 1
ATOM 1001 O O . LEU A 1 124 ? -7.610 6.343 5.854 1.00 94.56 124 LEU A O 1
ATOM 1005 N N . TRP A 1 125 ? -8.062 7.163 7.878 1.00 94.44 125 TRP A N 1
ATOM 1006 C CA . TRP A 1 125 ? -8.530 8.449 7.362 1.00 94.44 125 TRP A CA 1
ATOM 1007 C C . TRP A 1 125 ? -7.423 9.239 6.676 1.00 94.44 125 TRP A C 1
ATOM 1009 O O . TRP A 1 125 ? -7.685 9.882 5.659 1.00 94.44 125 TRP A O 1
ATOM 1019 N N . ASN A 1 126 ? -6.202 9.198 7.216 1.00 92.12 126 ASN A N 1
ATOM 1020 C CA . ASN A 1 126 ? -5.040 9.828 6.595 1.00 92.12 126 ASN A CA 1
ATOM 1021 C C . ASN A 1 126 ? -4.667 9.137 5.283 1.00 92.12 126 ASN A C 1
ATOM 1023 O O . ASN A 1 126 ? -4.360 9.815 4.312 1.00 92.12 126 ASN A O 1
ATOM 1027 N N . LEU A 1 127 ? -4.738 7.807 5.232 1.00 92.19 127 LEU A N 1
ATOM 1028 C CA . LEU A 1 127 ? -4.458 7.047 4.016 1.00 92.19 127 LEU A CA 1
ATOM 1029 C C . LEU A 1 127 ? -5.528 7.243 2.932 1.00 92.19 127 LEU A C 1
ATOM 1031 O O . LEU A 1 127 ? -5.225 7.234 1.743 1.00 92.19 127 LEU A O 1
ATOM 1035 N N . MET A 1 128 ? -6.790 7.370 3.338 1.00 92.38 128 MET A N 1
ATOM 1036 C CA . MET A 1 128 ? -7.936 7.433 2.430 1.00 92.38 128 MET A CA 1
ATOM 1037 C C . MET A 1 128 ? -8.367 8.865 2.094 1.00 92.38 128 MET A C 1
ATOM 1039 O O . MET A 1 128 ? -9.393 9.023 1.429 1.00 92.38 128 MET A O 1
ATOM 1043 N N . ASP A 1 129 ? -7.617 9.874 2.551 1.00 90.31 129 ASP A N 1
ATOM 1044 C CA . ASP A 1 129 ? -7.928 11.305 2.425 1.00 90.31 129 ASP A CA 1
ATOM 1045 C C . ASP A 1 129 ? -9.366 11.641 2.865 1.00 90.31 129 ASP A C 1
ATOM 1047 O O . ASP A 1 129 ? -10.088 12.400 2.220 1.00 90.31 129 ASP A O 1
ATOM 1051 N N . THR A 1 130 ? -9.818 11.035 3.969 1.00 89.75 130 THR A N 1
ATOM 1052 C CA . THR A 1 130 ? -11.187 11.232 4.479 1.00 89.75 130 THR A CA 1
ATOM 1053 C C . THR A 1 130 ? -11.372 12.663 4.980 1.00 89.75 130 THR A C 1
ATOM 1055 O O . THR A 1 130 ? -10.510 13.179 5.703 1.00 89.75 130 THR A O 1
ATOM 1058 N N . SER A 1 131 ? -12.497 13.288 4.621 1.00 89.62 131 SER A N 1
ATOM 1059 C CA . SER A 1 131 ? -12.796 14.694 4.922 1.00 89.62 131 SER A CA 1
ATOM 1060 C C . SER A 1 131 ? -12.988 14.954 6.421 1.00 89.62 131 SER A C 1
ATOM 1062 O O . SER A 1 131 ? -13.346 14.054 7.183 1.00 89.62 131 SER A O 1
ATOM 1064 N N . MET A 1 132 ? -12.759 16.191 6.872 1.00 85.06 132 MET A N 1
ATOM 1065 C CA . MET A 1 132 ? -12.879 16.538 8.297 1.00 85.06 132 MET A CA 1
ATOM 1066 C C . MET A 1 132 ? -14.322 16.420 8.802 1.00 85.06 132 MET A C 1
ATOM 1068 O O . MET A 1 132 ? -14.535 16.015 9.942 1.00 85.06 132 MET A O 1
ATOM 1072 N N . GLU A 1 133 ? -15.310 16.702 7.952 1.00 86.81 133 GLU A N 1
ATOM 1073 C CA . GLU A 1 133 ? -16.735 16.559 8.262 1.00 86.81 133 GLU A CA 1
ATOM 1074 C C . GLU A 1 133 ? -17.107 15.105 8.580 1.00 86.81 133 GLU A C 1
ATOM 1076 O O . GLU A 1 133 ? -17.946 14.836 9.442 1.00 86.81 133 GLU A O 1
ATOM 1081 N N . GLU A 1 134 ? -16.479 14.149 7.895 1.00 84.81 134 GLU A N 1
ATOM 1082 C CA . GLU A 1 134 ? -16.691 12.725 8.140 1.00 84.81 134 GLU A CA 1
ATOM 1083 C C . GLU A 1 134 ? -15.979 12.247 9.406 1.00 84.81 134 GLU A C 1
ATOM 1085 O O . GLU A 1 134 ? -16.549 11.448 10.152 1.00 84.81 134 GLU A O 1
ATOM 1090 N N . ARG A 1 135 ? -14.781 12.780 9.683 1.00 88.88 135 ARG A N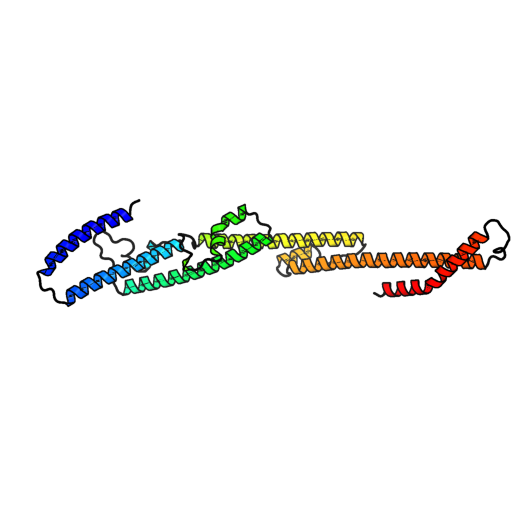 1
ATOM 1091 C CA . ARG A 1 135 ? -14.017 12.488 10.907 1.00 88.88 135 ARG A CA 1
ATOM 1092 C C . ARG A 1 135 ? -14.719 13.001 12.165 1.00 88.88 135 ARG A C 1
ATOM 1094 O O . ARG A 1 135 ? -14.684 12.332 13.196 1.00 88.88 135 ARG A O 1
ATOM 1101 N N . GLU A 1 136 ? -15.394 14.149 12.086 1.00 85.38 136 GLU A N 1
ATOM 1102 C CA . GLU A 1 136 ? -16.069 14.779 13.232 1.00 85.38 136 GLU A CA 1
ATOM 1103 C C . GLU A 1 136 ? -17.160 13.885 13.843 1.00 85.38 136 GLU A C 1
ATOM 1105 O O . GLU A 1 136 ? -17.373 13.899 15.057 1.00 85.38 136 GLU A O 1
ATOM 1110 N N . ARG A 1 137 ? -17.791 13.018 13.039 1.00 83.56 137 ARG A N 1
ATOM 1111 C CA . ARG A 1 137 ? -18.771 12.031 13.532 1.00 83.56 137 ARG A CA 1
ATOM 1112 C C . ARG A 1 137 ? -18.185 11.071 14.571 1.00 83.56 137 ARG A C 1
ATOM 1114 O O . ARG A 1 137 ? -18.919 10.569 15.414 1.00 83.56 137 ARG A O 1
ATOM 1121 N N . TYR A 1 138 ? -16.869 10.876 14.549 1.00 85.62 138 TYR A N 1
ATOM 1122 C CA . TYR A 1 138 ? -16.132 10.000 15.454 1.00 85.62 138 TYR A CA 1
ATOM 1123 C C . TYR A 1 138 ? -15.279 10.779 16.462 1.00 85.62 138 TYR A C 1
ATOM 1125 O O . TYR A 1 138 ? -14.412 10.197 17.115 1.00 85.62 138 TYR A O 1
ATOM 1133 N N . ARG A 1 139 ? -15.532 12.086 16.656 1.00 80.31 139 ARG A N 1
ATOM 1134 C CA . ARG A 1 139 ? -14.785 12.921 17.614 1.00 80.31 139 ARG A CA 1
ATOM 1135 C C . ARG A 1 139 ? -14.738 12.298 19.012 1.00 80.31 139 ARG A C 1
ATOM 1137 O O . ARG A 1 139 ? -13.704 12.353 19.667 1.00 80.31 139 ARG A O 1
ATOM 1144 N N . ASN A 1 140 ? -15.820 11.655 19.450 1.00 75.88 140 ASN A N 1
ATOM 1145 C CA . ASN A 1 140 ? -15.878 10.979 20.750 1.00 75.88 140 ASN A CA 1
ATOM 1146 C C . ASN A 1 140 ? -14.876 9.815 20.866 1.00 75.88 140 ASN A C 1
ATOM 1148 O O . ASN A 1 140 ? -14.369 9.567 21.951 1.00 75.88 140 ASN A O 1
ATOM 1152 N N . VAL A 1 141 ? -14.550 9.133 19.769 1.00 78.25 141 VAL A N 1
ATOM 1153 C CA . VAL A 1 141 ? -13.534 8.068 19.727 1.00 78.25 141 VAL A CA 1
ATOM 1154 C C . VAL A 1 141 ? -12.135 8.688 19.758 1.00 78.25 141 VAL A C 1
ATOM 1156 O O . VAL A 1 141 ? -11.293 8.319 20.573 1.00 78.25 141 VAL A O 1
ATOM 1159 N N . VAL A 1 142 ? -11.917 9.712 18.930 1.00 77.00 142 VAL A N 1
ATOM 1160 C CA . VAL A 1 142 ? -10.620 10.392 18.769 1.00 77.00 142 VAL A CA 1
ATOM 1161 C C . VAL A 1 142 ? -10.207 11.149 20.034 1.00 77.00 142 VAL A C 1
ATOM 1163 O O . VAL A 1 142 ? -9.042 11.122 20.417 1.00 77.00 142 VAL A O 1
ATOM 1166 N N . CYS A 1 143 ? -11.141 11.785 20.744 1.00 74.19 143 CYS A N 1
ATOM 1167 C CA . CYS A 1 143 ? -10.844 12.488 21.995 1.00 74.19 143 CYS A CA 1
ATOM 1168 C C . CYS A 1 143 ? -10.338 11.558 23.114 1.00 74.19 143 CYS A C 1
ATOM 1170 O O . CYS A 1 143 ? -9.724 12.048 24.057 1.00 74.19 143 CYS A O 1
ATOM 1172 N N . ASN A 1 144 ? -10.566 10.243 23.014 1.00 72.06 144 ASN A N 1
ATOM 1173 C CA . ASN A 1 144 ? -10.147 9.259 24.015 1.00 72.06 144 ASN A CA 1
ATOM 1174 C C . ASN A 1 144 ? -8.805 8.570 23.693 1.00 72.06 144 ASN A C 1
ATOM 1176 O O . ASN A 1 144 ? -8.313 7.798 24.516 1.00 72.06 144 ASN A O 1
ATOM 1180 N N . LEU A 1 145 ? -8.176 8.882 22.551 1.00 74.19 145 LEU A N 1
ATOM 1181 C CA . LEU A 1 145 ? -6.909 8.288 22.086 1.00 74.19 145 LEU A CA 1
ATOM 1182 C C . LEU A 1 145 ? -5.760 8.353 23.104 1.00 74.19 145 LEU A C 1
ATOM 1184 O O . LEU A 1 145 ? -4.911 7.470 23.124 1.00 74.19 145 LEU A O 1
ATOM 1188 N N . GLY A 1 146 ? -5.729 9.392 23.940 1.00 67.44 146 GLY A N 1
ATOM 1189 C CA . GLY A 1 146 ? -4.718 9.578 24.986 1.00 67.44 146 GLY A CA 1
ATOM 1190 C C . GLY A 1 146 ? -5.285 9.622 26.403 1.00 67.44 146 GLY A C 1
ATOM 1191 O O . GLY A 1 146 ? -4.560 10.000 27.318 1.00 67.44 146 GLY A O 1
ATOM 1192 N N . ALA A 1 147 ? -6.569 9.299 26.583 1.00 77.69 147 ALA A N 1
ATOM 1193 C CA . ALA A 1 147 ? -7.231 9.437 27.874 1.00 77.69 147 ALA A CA 1
ATOM 1194 C C . ALA A 1 147 ? -6.779 8.344 28.853 1.00 77.69 147 ALA A C 1
ATOM 1196 O O . ALA A 1 147 ? -6.788 7.154 28.531 1.00 77.69 147 ALA A O 1
ATOM 1197 N N . LEU A 1 148 ? -6.426 8.744 30.075 1.00 73.88 148 LEU A N 1
ATOM 1198 C CA . LEU A 1 148 ? -6.197 7.811 31.180 1.00 73.88 148 LEU A CA 1
ATOM 1199 C C . LEU A 1 148 ? -7.529 7.304 31.755 1.00 73.88 148 LEU A C 1
ATOM 1201 O O . LEU A 1 148 ? -8.562 7.965 31.645 1.00 73.88 148 LEU A O 1
ATOM 1205 N N . ASP A 1 149 ? -7.510 6.166 32.462 1.00 75.62 149 ASP A N 1
ATOM 1206 C CA . ASP A 1 149 ? -8.713 5.611 33.111 1.00 75.62 149 ASP A CA 1
ATOM 1207 C C . ASP A 1 149 ? -9.432 6.642 34.001 1.00 75.62 149 ASP A C 1
ATOM 1209 O O . ASP A 1 149 ? -10.658 6.745 33.985 1.00 75.62 149 ASP A O 1
ATOM 1213 N N . SER A 1 150 ? -8.682 7.474 34.725 1.00 73.81 150 SER A N 1
ATOM 1214 C CA . SER A 1 150 ? -9.231 8.530 35.584 1.00 73.81 150 SER A CA 1
ATOM 1215 C C . SER A 1 150 ? -9.883 9.693 34.829 1.00 73.81 150 SER A C 1
ATOM 1217 O O . SER A 1 150 ? -10.672 10.426 35.419 1.00 73.81 150 SER A O 1
ATOM 1219 N N . GLU A 1 151 ? -9.555 9.887 33.552 1.00 76.38 151 GLU A N 1
ATOM 1220 C CA . GLU A 1 151 ? -10.006 11.026 32.743 1.00 76.38 151 GLU A CA 1
ATOM 1221 C C . GLU A 1 151 ? -11.333 10.728 32.029 1.00 76.38 151 GLU A C 1
ATOM 1223 O O . GLU A 1 151 ? -12.144 11.632 31.803 1.00 76.38 151 GLU A O 1
ATOM 1228 N N . VAL A 1 152 ? -11.619 9.449 31.761 1.00 78.81 152 VAL A N 1
ATOM 1229 C CA . VAL A 1 152 ? -12.867 9.011 31.122 1.00 78.81 152 VAL A CA 1
ATOM 1230 C C . VAL A 1 152 ? -14.001 8.961 32.150 1.00 78.81 152 VAL A C 1
ATOM 1232 O O . VAL A 1 152 ? -14.242 7.952 32.819 1.00 78.81 152 VAL A O 1
ATOM 1235 N N . THR A 1 153 ? -14.695 10.092 32.283 1.00 77.31 153 THR A N 1
ATOM 1236 C CA . THR A 1 153 ? -15.807 10.297 33.234 1.00 77.31 153 THR A CA 1
ATOM 1237 C C . THR A 1 153 ? -17.129 10.681 32.565 1.00 77.31 153 THR A C 1
ATOM 1239 O O . THR A 1 153 ? -18.161 10.761 33.233 1.00 77.31 153 THR A O 1
ATOM 1242 N N . GLY A 1 154 ? -17.124 10.905 31.246 1.00 79.12 154 GLY A N 1
ATOM 1243 C CA . GLY A 1 154 ? -18.324 11.243 30.486 1.00 79.12 154 GLY A CA 1
ATOM 1244 C C . GLY A 1 154 ? -19.341 10.100 30.491 1.00 79.12 154 GLY A C 1
ATOM 1245 O O . GLY A 1 154 ? -18.990 8.949 30.234 1.00 79.12 154 GLY A O 1
ATOM 1246 N N . ALA A 1 155 ? -20.608 10.413 30.764 1.00 82.00 155 ALA A N 1
ATOM 1247 C CA . ALA A 1 155 ? -21.685 9.433 30.662 1.00 82.00 155 ALA A CA 1
ATOM 1248 C C . ALA A 1 155 ? -21.817 8.941 29.209 1.00 82.00 155 ALA A C 1
ATOM 1250 O O . ALA A 1 155 ? -21.854 9.749 28.283 1.00 82.00 155 ALA A O 1
ATOM 1251 N N . GLY A 1 156 ? -21.860 7.625 29.021 1.00 82.31 156 GLY A N 1
ATOM 1252 C CA . GLY A 1 156 ? -21.911 6.964 27.720 1.00 82.31 156 GLY A CA 1
ATOM 1253 C C . GLY A 1 156 ? -20.603 7.007 26.927 1.00 82.31 156 GLY A C 1
ATOM 1254 O O . GLY A 1 156 ? -20.580 6.538 25.794 1.00 82.31 156 GLY A O 1
ATOM 1255 N N . ALA A 1 157 ? -19.505 7.531 27.487 1.00 84.44 157 ALA A N 1
ATOM 1256 C CA . ALA A 1 157 ? -18.234 7.643 26.765 1.00 84.44 157 ALA A CA 1
ATOM 1257 C C . ALA A 1 157 ? -17.675 6.281 26.308 1.00 84.44 157 ALA A C 1
ATOM 1259 O O . ALA A 1 157 ? -16.991 6.220 25.293 1.00 84.44 157 ALA A O 1
ATOM 1260 N N . LEU A 1 158 ? -17.993 5.202 27.034 1.00 87.44 158 LEU A N 1
ATOM 1261 C CA . LEU A 1 158 ? -17.577 3.825 26.739 1.00 87.44 158 LEU A CA 1
ATOM 1262 C C . LEU A 1 158 ? -18.776 2.902 26.484 1.00 87.44 158 LEU A C 1
ATOM 1264 O O . LEU A 1 158 ? -18.720 1.702 26.769 1.00 87.44 158 LEU A O 1
ATOM 1268 N N . ALA A 1 159 ? -19.887 3.462 26.012 1.00 90.81 159 ALA A N 1
ATOM 1269 C CA . ALA A 1 159 ? -21.046 2.675 25.626 1.00 90.81 159 ALA A CA 1
ATOM 1270 C C . ALA A 1 159 ? -20.714 1.756 24.431 1.00 90.81 159 ALA A C 1
ATOM 1272 O O . ALA A 1 159 ? -19.863 2.076 23.596 1.00 90.81 159 ALA A O 1
ATOM 1273 N N . LEU A 1 160 ? -21.327 0.567 24.402 1.00 90.88 160 LEU A N 1
ATOM 1274 C CA . LEU A 1 160 ? -21.007 -0.471 23.410 1.00 90.88 160 LEU A CA 1
ATOM 1275 C C . LEU A 1 160 ? -21.341 -0.041 21.981 1.00 90.88 160 LEU A C 1
ATOM 1277 O O . LEU A 1 160 ? -20.603 -0.383 21.069 1.00 90.88 160 LEU A O 1
ATOM 1281 N N . ASP A 1 161 ? -22.402 0.741 21.810 1.00 89.44 161 ASP A N 1
ATOM 1282 C CA . ASP A 1 161 ? -22.814 1.329 20.536 1.00 89.44 161 ASP A CA 1
ATOM 1283 C C . ASP A 1 161 ? -21.717 2.213 19.926 1.00 89.44 161 ASP A C 1
ATOM 1285 O O . ASP A 1 161 ? -21.452 2.125 18.731 1.00 89.44 161 ASP A O 1
ATOM 1289 N N . ASN A 1 162 ? -21.022 3.016 20.737 1.00 87.44 162 ASN A N 1
ATOM 1290 C CA . ASN A 1 162 ? -19.907 3.843 20.266 1.00 87.44 162 ASN A CA 1
ATOM 1291 C C . ASN A 1 162 ? -18.711 2.997 19.803 1.00 87.44 162 ASN A C 1
ATOM 1293 O O . ASN A 1 162 ? -18.053 3.338 18.819 1.00 87.44 162 ASN A O 1
ATOM 1297 N N . ILE A 1 163 ? -18.420 1.902 20.512 1.00 90.81 163 ILE A N 1
ATOM 1298 C CA . ILE A 1 163 ? -17.343 0.972 20.146 1.00 90.81 163 ILE A CA 1
ATOM 1299 C C . ILE A 1 163 ? -17.711 0.234 18.857 1.00 90.81 163 ILE A C 1
ATOM 1301 O O . ILE A 1 163 ? -16.909 0.206 17.931 1.00 90.81 163 ILE A O 1
ATOM 1305 N N . GLU A 1 164 ? -18.931 -0.294 18.772 1.00 93.75 164 GLU A N 1
ATOM 1306 C CA . GLU A 1 164 ? -19.445 -1.000 17.596 1.00 93.75 164 GLU A CA 1
ATOM 1307 C C . GLU A 1 164 ? -19.440 -0.095 16.356 1.00 93.75 164 GLU A C 1
ATOM 1309 O O . GLU A 1 164 ? -18.979 -0.501 15.292 1.00 93.75 164 GLU A O 1
ATOM 1314 N N . GLN A 1 165 ? -19.864 1.166 16.488 1.00 91.50 165 GLN A N 1
ATOM 1315 C CA . GLN A 1 165 ? -19.791 2.139 15.393 1.00 91.50 165 GLN A CA 1
ATOM 1316 C C . GLN A 1 165 ? -18.355 2.368 14.907 1.00 91.50 165 GLN A C 1
ATOM 1318 O O . GLN A 1 165 ? -18.126 2.467 13.700 1.00 91.50 165 GLN A O 1
ATOM 1323 N N . ALA A 1 166 ? -17.385 2.448 15.822 1.00 91.94 166 ALA A N 1
ATOM 1324 C CA . ALA A 1 166 ? -15.979 2.590 15.460 1.00 91.94 166 ALA A CA 1
ATOM 1325 C C . ALA A 1 166 ? -15.439 1.334 14.754 1.00 91.94 166 ALA A C 1
ATOM 1327 O O . ALA A 1 166 ? -14.725 1.461 13.762 1.00 91.94 166 ALA A O 1
ATOM 1328 N N . GLU A 1 167 ? -15.809 0.135 15.215 1.00 95.12 167 GLU A N 1
ATOM 1329 C CA . GLU A 1 167 ? -15.448 -1.137 14.569 1.0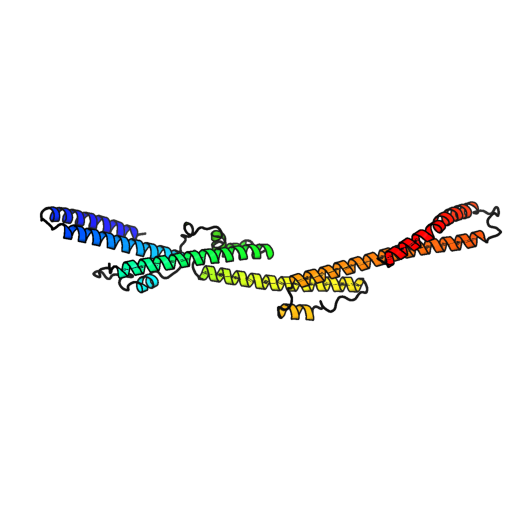0 95.12 167 GLU A CA 1
ATOM 1330 C C . GLU A 1 167 ? -15.992 -1.220 13.142 1.00 95.12 167 GLU A C 1
ATOM 1332 O O . GLU A 1 167 ? -15.229 -1.453 12.203 1.00 95.12 167 GLU A O 1
ATOM 1337 N N . VAL A 1 168 ? -17.286 -0.944 12.966 1.00 95.56 168 VAL A N 1
ATOM 1338 C CA . VAL A 1 168 ? -17.944 -0.951 11.652 1.00 95.56 168 VAL A CA 1
ATOM 1339 C C . VAL A 1 168 ? -17.277 0.039 10.696 1.00 95.56 168 VAL A C 1
ATOM 1341 O O . VAL A 1 168 ? -17.088 -0.266 9.518 1.00 95.56 168 VAL A O 1
ATOM 1344 N N . GLU A 1 169 ? -16.883 1.220 11.174 1.00 94.19 169 GLU A N 1
ATOM 1345 C CA . GLU A 1 169 ? -16.182 2.197 10.339 1.00 94.19 169 GLU A CA 1
ATOM 1346 C C . GLU A 1 169 ? -14.776 1.738 9.949 1.00 94.19 169 GLU A C 1
ATOM 1348 O O . GLU A 1 169 ? -14.390 1.894 8.788 1.00 94.19 169 GLU A O 1
ATOM 1353 N N . VAL A 1 170 ? -14.017 1.148 10.878 1.00 95.75 170 VAL A N 1
ATOM 1354 C CA . VAL A 1 170 ? -12.699 0.569 10.578 1.00 95.75 170 VAL A CA 1
ATOM 1355 C C . VAL A 1 170 ? -12.830 -0.523 9.516 1.00 95.75 170 VAL A C 1
ATOM 1357 O O . VAL A 1 170 ? -12.079 -0.521 8.537 1.00 95.75 170 VAL A O 1
ATOM 1360 N N . GLU A 1 171 ? -13.803 -1.426 9.648 1.00 96.56 171 GLU A N 1
ATOM 1361 C CA . GLU A 1 171 ? -14.075 -2.463 8.647 1.00 96.56 171 GLU A CA 1
ATOM 1362 C C . GLU A 1 171 ? -14.454 -1.861 7.289 1.00 96.56 171 GLU A C 1
ATOM 1364 O O . GLU A 1 171 ? -13.877 -2.223 6.259 1.00 96.56 171 GLU A O 1
ATOM 1369 N N . ARG A 1 172 ? -15.366 -0.882 7.275 1.00 96.31 172 ARG A N 1
ATOM 1370 C CA . ARG A 1 172 ? -15.786 -0.182 6.055 1.00 96.31 172 ARG A CA 1
ATOM 1371 C C . ARG A 1 172 ? -14.604 0.491 5.351 1.00 96.31 172 ARG A C 1
ATOM 1373 O O . ARG A 1 172 ? -14.488 0.405 4.126 1.00 96.31 172 ARG A O 1
ATOM 1380 N N . LEU A 1 173 ? -13.723 1.156 6.100 1.00 95.38 173 LEU A N 1
ATOM 1381 C CA . LEU A 1 173 ? -12.525 1.808 5.566 1.00 95.38 173 LEU A CA 1
ATOM 1382 C C . LEU A 1 173 ? -11.501 0.795 5.050 1.00 95.38 173 LEU A C 1
ATOM 1384 O O . LEU A 1 173 ? -10.905 1.029 3.999 1.00 95.38 173 LEU A O 1
ATOM 1388 N N . ASN A 1 174 ? -11.333 -0.344 5.722 1.00 95.12 174 ASN A N 1
ATOM 1389 C CA . ASN A 1 174 ? -10.476 -1.430 5.246 1.00 95.12 174 ASN A CA 1
ATOM 1390 C C . ASN A 1 174 ? -10.986 -2.033 3.931 1.00 95.12 174 ASN A C 1
ATOM 1392 O O . ASN A 1 174 ? -10.201 -2.228 3.000 1.00 95.12 174 ASN A O 1
ATOM 1396 N N . LEU A 1 175 ? -12.297 -2.255 3.803 1.00 93.94 175 LEU A N 1
ATOM 1397 C CA . LEU A 1 175 ? -12.909 -2.697 2.546 1.00 93.94 175 LEU A CA 1
ATOM 1398 C C . LEU A 1 175 ? -12.711 -1.663 1.431 1.00 93.94 175 LEU A C 1
ATOM 1400 O O . LEU A 1 175 ? -12.345 -2.015 0.307 1.00 93.94 175 LEU A O 1
ATOM 1404 N N . LEU A 1 176 ? -12.891 -0.376 1.740 1.00 94.31 176 LEU A N 1
ATOM 1405 C CA . LEU A 1 176 ? -12.658 0.699 0.779 1.00 94.31 176 LEU A CA 1
ATOM 1406 C C . LEU A 1 176 ? -11.184 0.766 0.349 1.00 94.31 176 LEU A C 1
ATOM 1408 O O . LEU A 1 176 ? -10.903 0.925 -0.840 1.00 94.31 176 LEU A O 1
ATOM 1412 N N . LYS A 1 177 ? -10.246 0.611 1.289 1.00 94.25 177 LYS A N 1
ATOM 1413 C CA . LYS A 1 177 ? -8.804 0.532 1.020 1.00 94.25 177 LYS A CA 1
ATOM 1414 C C . LYS A 1 177 ? -8.487 -0.633 0.084 1.00 94.25 177 LYS A C 1
ATOM 1416 O O . LYS A 1 177 ? -7.797 -0.426 -0.911 1.00 94.25 177 LYS A O 1
ATOM 1421 N N . ALA A 1 178 ? -9.020 -1.826 0.354 1.00 92.12 178 ALA A N 1
ATOM 1422 C CA . ALA A 1 178 ? -8.832 -2.998 -0.501 1.00 92.12 178 ALA A CA 1
ATOM 1423 C C . ALA A 1 178 ? -9.382 -2.761 -1.919 1.00 92.12 178 ALA A C 1
ATOM 1425 O O . ALA A 1 178 ? -8.689 -3.017 -2.906 1.00 92.12 178 ALA A O 1
ATOM 1426 N N . SER A 1 179 ? -10.583 -2.181 -2.029 1.00 92.19 179 SER A N 1
ATOM 1427 C CA . SER A 1 179 ? -11.185 -1.825 -3.318 1.00 92.19 179 SER A CA 1
ATOM 1428 C C . SER A 1 179 ? -10.337 -0.813 -4.095 1.00 92.19 179 SER A C 1
ATOM 1430 O O . SER A 1 179 ? -10.093 -1.009 -5.286 1.00 92.19 179 SER A O 1
ATOM 1432 N N . LYS A 1 180 ? -9.857 0.255 -3.441 1.00 94.50 180 LYS A N 1
ATOM 1433 C CA . LYS A 1 180 ? -8.981 1.250 -4.082 1.00 94.50 180 LYS A CA 1
ATOM 1434 C C . LYS A 1 180 ? -7.642 0.646 -4.497 1.00 94.50 180 LYS A C 1
ATOM 1436 O O . LYS A 1 180 ? -7.139 0.966 -5.570 1.00 94.50 180 LYS A O 1
ATOM 1441 N N . MET A 1 181 ? -7.070 -0.237 -3.682 1.00 94.81 181 MET A N 1
ATOM 1442 C CA . MET A 1 181 ? -5.810 -0.898 -4.016 1.00 94.81 181 MET A CA 1
ATOM 1443 C C . MET A 1 181 ? -5.956 -1.786 -5.258 1.00 94.81 181 MET A C 1
ATOM 1445 O O . MET A 1 181 ? -5.138 -1.709 -6.173 1.00 94.81 181 MET A O 1
ATOM 1449 N N . LYS A 1 182 ? -7.049 -2.552 -5.353 1.00 93.88 182 LYS A N 1
ATOM 1450 C CA . LYS A 1 182 ? -7.383 -3.327 -6.557 1.00 93.88 182 LYS A CA 1
ATOM 1451 C C . LYS A 1 182 ? -7.534 -2.430 -7.792 1.00 93.88 182 LYS A C 1
ATOM 1453 O O . LYS A 1 182 ? -7.014 -2.750 -8.858 1.00 93.88 182 LYS A O 1
ATOM 1458 N N . GLU A 1 183 ? -8.195 -1.280 -7.652 1.00 94.56 183 GLU A N 1
ATOM 1459 C CA . GLU A 1 183 ? -8.322 -0.295 -8.733 1.00 94.56 183 GLU A CA 1
ATOM 1460 C C . GLU A 1 183 ? -6.955 0.249 -9.188 1.00 94.56 183 GLU A C 1
ATOM 1462 O O . GLU A 1 183 ? -6.706 0.363 -10.390 1.00 94.56 183 GLU A O 1
ATOM 1467 N N . LEU A 1 184 ? -6.049 0.554 -8.253 1.00 95.88 184 LEU A N 1
ATOM 1468 C CA . LEU A 1 184 ? -4.694 1.021 -8.562 1.00 95.88 184 LEU A CA 1
ATOM 1469 C C . LEU A 1 184 ? -3.881 -0.028 -9.324 1.00 95.88 184 LEU A C 1
ATOM 1471 O O . LEU A 1 184 ? -3.254 0.315 -10.328 1.00 95.88 184 LEU A O 1
ATOM 1475 N N . VAL A 1 185 ? -3.944 -1.295 -8.902 1.00 96.75 185 VAL A N 1
ATOM 1476 C CA . VAL A 1 185 ? -3.315 -2.425 -9.606 1.00 96.75 185 VAL A CA 1
ATOM 1477 C C . VAL A 1 185 ? -3.786 -2.478 -11.058 1.00 96.75 185 VAL A C 1
ATOM 1479 O O . VAL A 1 185 ? -2.962 -2.525 -11.970 1.00 96.75 185 VAL A O 1
ATOM 1482 N N . LEU A 1 186 ? -5.097 -2.392 -11.295 1.00 94.75 186 LEU A N 1
ATOM 1483 C CA . LEU A 1 186 ? -5.659 -2.421 -12.647 1.00 94.75 186 LEU A CA 1
ATOM 1484 C C . LEU A 1 186 ? -5.244 -1.204 -13.480 1.00 94.75 186 LEU A C 1
ATOM 1486 O O . LEU A 1 186 ? -4.840 -1.358 -14.633 1.00 94.75 186 LEU A O 1
ATOM 1490 N N . LYS A 1 187 ? -5.277 0.003 -12.904 1.00 96.69 187 LYS A N 1
ATOM 1491 C CA . LYS A 1 187 ? -4.820 1.224 -13.588 1.00 96.69 187 LYS A CA 1
ATOM 1492 C C . LYS A 1 187 ? -3.355 1.126 -14.004 1.00 96.69 187 LYS A C 1
ATOM 1494 O O . LYS A 1 187 ? -3.026 1.432 -15.150 1.00 96.69 187 LYS A O 1
ATOM 1499 N N . LYS A 1 188 ? -2.481 0.670 -13.103 1.00 97.31 188 LYS A N 1
ATOM 1500 C CA . LYS A 1 188 ? -1.064 0.451 -13.415 1.00 97.31 188 LYS A CA 1
ATOM 1501 C C . LYS A 1 188 ? -0.866 -0.663 -14.430 1.00 97.31 188 LYS A C 1
ATOM 1503 O O . LYS A 1 188 ? -0.026 -0.527 -15.316 1.00 97.31 188 LYS A O 1
ATOM 1508 N N . ARG A 1 189 ? -1.673 -1.722 -14.378 1.00 96.38 189 ARG A N 1
ATOM 1509 C CA . ARG A 1 189 ? -1.621 -2.784 -15.383 1.00 96.38 189 ARG A CA 1
ATOM 1510 C C . ARG A 1 189 ? -1.956 -2.262 -16.780 1.00 96.38 189 ARG A C 1
ATOM 1512 O O . ARG A 1 189 ? -1.238 -2.600 -17.714 1.00 96.38 189 ARG A O 1
ATOM 1519 N N . ILE A 1 190 ? -2.969 -1.404 -16.914 1.00 95.75 190 ILE A N 1
ATOM 1520 C CA . ILE A 1 190 ? -3.326 -0.748 -18.185 1.00 95.75 190 ILE A CA 1
ATOM 1521 C C . ILE A 1 190 ? -2.198 0.180 -18.665 1.00 95.75 190 ILE A C 1
ATOM 1523 O O . ILE A 1 190 ? -1.865 0.175 -19.850 1.00 95.75 190 ILE A O 1
ATOM 1527 N N . GLU A 1 191 ? -1.571 0.947 -17.760 1.00 97.00 191 GLU A N 1
ATOM 1528 C CA . GLU A 1 191 ? -0.390 1.767 -18.086 1.00 97.00 191 GLU A CA 1
ATOM 1529 C C . GLU A 1 191 ? 0.731 0.903 -18.689 1.00 97.00 191 GLU A C 1
ATOM 1531 O O . GLU A 1 191 ? 1.298 1.263 -19.724 1.00 97.00 191 GLU A O 1
ATOM 1536 N N . LEU A 1 192 ? 1.012 -0.257 -18.083 1.00 97.06 192 LEU A N 1
ATOM 1537 C CA . LEU A 1 192 ? 1.987 -1.219 -18.596 1.00 97.06 192 LEU A CA 1
ATOM 1538 C C . LEU A 1 192 ? 1.623 -1.715 -20.002 1.00 97.06 192 LEU A C 1
ATOM 1540 O O . LEU A 1 192 ? 2.487 -1.698 -20.874 1.00 97.06 192 LEU A O 1
ATOM 1544 N N . GLU A 1 193 ? 0.372 -2.120 -20.252 1.00 95.69 193 GLU A N 1
ATOM 1545 C CA . GLU A 1 193 ? -0.061 -2.594 -21.584 1.00 95.69 193 GLU A CA 1
ATOM 1546 C C . GLU A 1 193 ? 0.142 -1.544 -22.660 1.00 95.69 193 GLU A C 1
ATOM 1548 O O . GLU A 1 193 ? 0.615 -1.851 -23.750 1.00 95.69 193 GLU A O 1
ATOM 1553 N N . GLU A 1 194 ? -0.195 -0.299 -22.352 1.00 96.38 194 GLU A N 1
ATOM 1554 C CA . GLU A 1 194 ? -0.082 0.796 -23.299 1.00 96.38 194 GLU A CA 1
ATOM 1555 C C . GLU A 1 194 ? 1.388 1.138 -23.597 1.00 96.38 194 GLU A C 1
ATOM 1557 O O . GLU A 1 194 ? 1.753 1.374 -24.751 1.00 96.38 194 GLU A O 1
ATOM 1562 N N . ILE A 1 195 ? 2.271 1.098 -22.593 1.00 95.88 195 ILE A N 1
ATOM 1563 C CA . ILE A 1 195 ? 3.715 1.262 -22.816 1.00 95.88 195 ILE A CA 1
ATOM 1564 C C . ILE A 1 195 ? 4.271 0.092 -23.638 1.00 95.88 195 ILE A C 1
ATOM 1566 O O . ILE A 1 195 ? 4.977 0.335 -24.617 1.00 95.88 195 ILE A O 1
ATOM 1570 N N . CYS A 1 196 ? 3.935 -1.149 -23.280 1.00 95.75 196 CYS A N 1
ATOM 1571 C CA . CYS A 1 196 ? 4.347 -2.351 -24.006 1.00 95.75 196 CYS A CA 1
ATOM 1572 C C . CYS A 1 196 ? 3.893 -2.307 -25.468 1.00 95.75 196 CYS A C 1
ATOM 1574 O O . CYS A 1 196 ? 4.704 -2.514 -26.369 1.00 95.75 196 CYS A O 1
ATOM 1576 N N . ARG A 1 197 ? 2.635 -1.927 -25.721 1.00 96.00 197 ARG A N 1
ATOM 1577 C CA . ARG A 1 197 ? 2.077 -1.779 -27.070 1.00 96.00 197 ARG A CA 1
ATOM 1578 C C . ARG A 1 197 ? 2.869 -0.781 -27.907 1.00 96.00 197 ARG A C 1
ATOM 1580 O O . ARG A 1 197 ? 3.242 -1.098 -29.033 1.00 96.00 197 ARG A O 1
ATOM 1587 N N . ARG A 1 198 ? 3.172 0.404 -27.360 1.00 94.62 198 ARG A N 1
ATOM 1588 C CA . ARG A 1 198 ? 4.011 1.407 -28.046 1.00 94.62 198 ARG A CA 1
ATOM 1589 C C . ARG A 1 198 ? 5.448 0.936 -28.259 1.00 94.62 198 ARG A C 1
ATOM 1591 O O . ARG A 1 198 ? 6.082 1.341 -29.226 1.00 94.62 198 ARG A O 1
ATOM 1598 N N . ALA A 1 199 ? 5.961 0.107 -27.356 1.00 93.69 199 ALA A N 1
ATOM 1599 C CA . ALA A 1 199 ? 7.296 -0.475 -27.436 1.00 93.69 199 ALA A CA 1
ATOM 1600 C C . ALA A 1 199 ? 7.369 -1.735 -28.319 1.00 93.69 199 ALA A C 1
ATOM 1602 O O . ALA A 1 199 ? 8.459 -2.296 -28.465 1.00 93.69 199 ALA A O 1
ATOM 1603 N N . HIS A 1 200 ? 6.238 -2.190 -28.877 1.00 93.25 200 HIS A N 1
ATOM 1604 C CA . HIS A 1 200 ? 6.099 -3.477 -29.566 1.00 93.25 200 HIS A CA 1
ATOM 1605 C C . HIS A 1 200 ? 6.621 -4.654 -28.722 1.00 93.25 200 HIS A C 1
ATOM 1607 O O . HIS A 1 200 ? 7.393 -5.491 -29.188 1.00 93.25 200 HIS A O 1
ATOM 1613 N N . MET A 1 201 ? 6.239 -4.674 -27.446 1.00 92.56 201 MET A N 1
ATOM 1614 C CA . MET A 1 201 ? 6.567 -5.706 -26.464 1.00 92.56 201 MET A CA 1
ATOM 1615 C C . MET A 1 201 ? 5.287 -6.321 -25.905 1.00 92.56 201 MET A C 1
ATOM 1617 O O . MET A 1 201 ? 4.242 -5.675 -25.889 1.00 92.56 201 MET A O 1
ATOM 1621 N N . GLU A 1 202 ? 5.395 -7.542 -25.390 1.00 91.00 202 GLU A N 1
ATOM 1622 C CA . GLU A 1 202 ? 4.301 -8.210 -24.688 1.00 91.00 202 GLU A CA 1
ATOM 1623 C C . GLU A 1 202 ? 4.480 -8.068 -23.168 1.00 91.00 202 GLU A C 1
ATOM 1625 O O . GLU A 1 202 ? 5.585 -8.293 -22.660 1.00 91.00 202 GLU A O 1
ATOM 1630 N N . PRO A 1 203 ? 3.433 -7.674 -22.424 1.00 91.69 203 PRO A N 1
ATOM 1631 C CA . PRO A 1 203 ? 3.458 -7.662 -20.967 1.00 91.69 203 PRO A CA 1
ATOM 1632 C C . PRO A 1 203 ? 3.399 -9.085 -20.396 1.00 91.69 203 PRO A C 1
ATOM 1634 O O . PRO A 1 203 ? 2.957 -10.026 -21.055 1.00 91.69 203 PRO A O 1
ATOM 1637 N N . ASP A 1 204 ? 3.811 -9.245 -19.138 1.00 89.50 204 ASP A N 1
ATOM 1638 C CA . ASP A 1 204 ? 3.756 -10.546 -18.476 1.00 89.50 204 ASP A CA 1
ATOM 1639 C C . ASP A 1 204 ? 2.302 -11.026 -18.304 1.00 89.50 204 ASP A C 1
ATOM 1641 O O . ASP A 1 204 ? 1.473 -10.382 -17.656 1.00 89.50 204 ASP A O 1
ATOM 1645 N N . ALA A 1 205 ? 1.995 -12.205 -18.848 1.00 89.62 205 ALA A N 1
ATOM 1646 C CA . ALA A 1 205 ? 0.691 -12.846 -18.715 1.00 89.62 205 ALA A CA 1
ATOM 1647 C C . ALA A 1 205 ? 0.352 -13.215 -17.257 1.00 89.62 205 ALA A C 1
ATOM 1649 O O . ALA A 1 205 ? -0.817 -13.414 -16.919 1.00 89.62 205 ALA A O 1
ATOM 1650 N N . SER A 1 206 ? 1.352 -13.309 -16.372 1.00 86.19 206 SER A N 1
ATOM 1651 C CA . SER A 1 206 ? 1.142 -13.569 -14.947 1.00 86.19 206 SER A CA 1
ATOM 1652 C C . SER A 1 206 ? 0.365 -12.446 -14.248 1.00 86.19 206 SER A C 1
ATOM 1654 O O . SER A 1 206 ? -0.390 -12.733 -13.319 1.00 86.19 206 SER A O 1
ATOM 1656 N N . THR A 1 207 ? 0.475 -11.208 -14.745 1.00 89.62 207 THR A N 1
ATOM 1657 C CA . THR A 1 207 ? -0.199 -10.016 -14.211 1.00 89.62 207 THR A CA 1
ATOM 1658 C C . THR A 1 207 ? -1.443 -9.630 -15.017 1.00 89.62 207 THR A C 1
ATOM 1660 O O . THR A 1 207 ? -1.938 -8.513 -14.891 1.00 89.62 207 THR A O 1
ATOM 1663 N N . ALA A 1 208 ? -1.954 -10.517 -15.880 1.00 91.75 208 ALA A N 1
ATOM 1664 C CA . ALA A 1 208 ? -3.154 -10.253 -16.677 1.00 91.75 208 ALA A CA 1
ATOM 1665 C C . ALA A 1 208 ? -4.359 -9.854 -15.792 1.00 91.75 208 ALA A C 1
ATOM 1667 O O . ALA A 1 208 ? -4.547 -10.484 -14.748 1.00 91.75 208 ALA A O 1
ATOM 1668 N N . PRO A 1 209 ? -5.190 -8.871 -16.203 1.00 89.75 209 PRO A N 1
ATOM 1669 C CA . PRO A 1 209 ? -6.255 -8.299 -15.371 1.00 89.75 209 PRO A CA 1
ATOM 1670 C C . PRO A 1 209 ? -7.212 -9.327 -14.754 1.00 89.75 209 PRO A C 1
ATOM 1672 O O . PRO A 1 209 ? -7.523 -9.258 -13.563 1.00 89.75 209 PRO A O 1
ATOM 1675 N N . GLU A 1 210 ? -7.666 -10.304 -15.540 1.00 90.31 210 GLU A N 1
ATOM 1676 C CA . GLU A 1 210 ? -8.603 -11.341 -15.096 1.00 90.31 210 GLU A CA 1
ATOM 1677 C C . GLU A 1 210 ? -7.960 -12.239 -14.037 1.00 90.31 210 GLU A C 1
ATOM 1679 O O . GLU A 1 210 ? -8.575 -12.563 -13.019 1.00 90.31 210 GLU A O 1
ATOM 1684 N N . LYS A 1 211 ? -6.690 -12.596 -14.252 1.00 90.31 211 LYS A N 1
ATOM 1685 C CA . LYS A 1 211 ? -5.922 -13.447 -13.346 1.00 90.31 211 LYS A CA 1
ATOM 1686 C C . LYS A 1 211 ? -5.571 -12.710 -12.058 1.00 90.31 211 LYS A C 1
ATOM 1688 O O . LYS A 1 211 ? -5.781 -13.260 -10.980 1.00 90.31 211 LYS A O 1
ATOM 1693 N N . SER A 1 212 ? -5.087 -11.470 -12.150 1.00 91.12 212 SER A N 1
ATOM 1694 C CA . SER A 1 212 ? -4.792 -10.642 -10.979 1.00 91.12 212 SER A CA 1
ATOM 1695 C C . SER A 1 212 ? -6.037 -10.415 -10.131 1.00 91.12 212 SER A C 1
ATOM 1697 O O . SER A 1 212 ? -5.975 -10.566 -8.917 1.00 91.12 212 SER A O 1
ATOM 1699 N N . ASN A 1 213 ? -7.181 -10.124 -10.758 1.00 91.44 213 ASN A N 1
ATOM 1700 C CA . ASN A 1 213 ? -8.432 -9.923 -10.031 1.00 91.44 213 ASN A CA 1
ATOM 1701 C C . ASN A 1 213 ? -8.868 -11.186 -9.291 1.00 91.44 213 ASN A C 1
ATOM 1703 O O . ASN A 1 213 ? -9.175 -11.106 -8.106 1.00 91.44 213 ASN A O 1
ATOM 1707 N N . ALA A 1 214 ? -8.837 -12.344 -9.957 1.00 92.38 214 ALA A N 1
ATOM 1708 C CA . ALA A 1 214 ? -9.198 -13.611 -9.331 1.00 92.38 214 ALA A CA 1
ATOM 1709 C C . ALA A 1 214 ? -8.276 -13.967 -8.152 1.00 92.38 214 ALA A C 1
ATOM 1711 O O . ALA A 1 214 ? -8.752 -14.437 -7.123 1.00 92.38 214 ALA A O 1
ATOM 1712 N N . LEU A 1 215 ? -6.966 -13.721 -8.277 1.00 92.31 215 LEU A N 1
ATOM 1713 C CA . LEU A 1 215 ? -5.997 -13.980 -7.207 1.00 92.31 215 LEU A CA 1
ATOM 1714 C C . LEU A 1 215 ? -6.191 -13.051 -6.003 1.00 92.31 215 LEU A C 1
ATOM 1716 O O . LEU A 1 215 ? -6.083 -13.512 -4.867 1.00 92.31 215 LEU A O 1
ATOM 1720 N N . ILE A 1 216 ? -6.507 -11.776 -6.249 1.00 92.75 216 ILE A N 1
ATOM 1721 C CA . ILE A 1 216 ? -6.824 -10.801 -5.198 1.00 92.75 216 ILE A CA 1
ATOM 1722 C C . ILE A 1 216 ? -8.115 -11.201 -4.477 1.00 92.75 216 ILE A C 1
ATOM 1724 O O . ILE A 1 216 ? -8.133 -11.263 -3.251 1.00 92.75 216 ILE A O 1
ATOM 1728 N N . ASP A 1 217 ? -9.179 -11.517 -5.219 1.00 91.56 217 ASP A N 1
ATOM 1729 C CA . ASP A 1 217 ? -10.482 -11.869 -4.637 1.00 91.56 217 ASP A CA 1
ATOM 1730 C C . ASP A 1 217 ? -10.432 -13.191 -3.856 1.00 91.56 217 ASP A C 1
ATOM 1732 O O . ASP A 1 217 ? -11.139 -13.356 -2.864 1.00 91.56 217 ASP A O 1
ATOM 1736 N N . ALA A 1 218 ? -9.560 -14.117 -4.263 1.00 93.12 218 ALA A N 1
ATOM 1737 C CA . ALA A 1 218 ? -9.282 -15.351 -3.532 1.00 93.12 218 ALA A CA 1
ATOM 1738 C C . ALA A 1 218 ? -8.340 -15.158 -2.324 1.00 93.12 218 ALA A C 1
ATOM 1740 O O . ALA A 1 218 ? -8.063 -16.129 -1.620 1.00 93.12 218 ALA A O 1
ATOM 1741 N N . GLY A 1 219 ? -7.811 -13.949 -2.096 1.00 90.88 219 GLY A N 1
ATOM 1742 C CA . GLY A 1 219 ? -6.852 -13.660 -1.024 1.00 90.88 219 GLY A CA 1
ATOM 1743 C C . GLY A 1 219 ? -5.507 -14.378 -1.180 1.00 90.88 219 GLY A C 1
ATOM 1744 O O . GLY A 1 219 ? -4.805 -14.594 -0.197 1.00 90.88 219 GLY A O 1
ATOM 1745 N N . MET A 1 220 ? -5.158 -14.795 -2.401 1.00 91.81 220 MET A N 1
ATOM 1746 C CA . MET A 1 220 ? -3.943 -15.569 -2.690 1.00 91.81 220 MET A CA 1
ATOM 1747 C C . MET A 1 220 ? -2.710 -14.692 -2.911 1.00 91.81 220 MET A C 1
ATOM 1749 O O . MET A 1 220 ? -1.590 -15.193 -2.856 1.00 91.81 220 MET A O 1
ATOM 1753 N N . VAL A 1 221 ? -2.905 -13.406 -3.201 1.00 91.69 221 VAL A N 1
ATOM 1754 C CA . VAL A 1 221 ? -1.833 -12.442 -3.473 1.00 91.69 221 VAL A CA 1
ATOM 1755 C C . VAL A 1 221 ? -2.153 -11.128 -2.772 1.00 91.69 221 VAL A C 1
ATOM 1757 O O . VAL A 1 221 ? -3.299 -10.678 -2.811 1.00 91.69 221 VAL A O 1
ATOM 1760 N N . ASP A 1 222 ? -1.138 -10.499 -2.176 1.00 92.56 222 ASP A N 1
ATOM 1761 C CA . ASP A 1 222 ? -1.262 -9.141 -1.655 1.00 92.56 222 ASP A CA 1
ATOM 1762 C C . ASP A 1 222 ? -1.306 -8.122 -2.812 1.00 92.56 222 ASP A C 1
ATOM 1764 O O . ASP A 1 222 ? -0.380 -8.066 -3.633 1.00 92.56 222 ASP A O 1
ATOM 1768 N N . PRO A 1 223 ? -2.351 -7.280 -2.899 1.00 93.69 223 PRO A N 1
ATOM 1769 C CA . PRO A 1 223 ? -2.446 -6.266 -3.941 1.00 93.69 223 PRO A CA 1
ATOM 1770 C C . PRO A 1 223 ? -1.271 -5.274 -3.971 1.00 93.69 223 PRO A C 1
ATOM 1772 O O . PRO A 1 223 ? -0.928 -4.790 -5.049 1.00 93.69 223 PRO A O 1
ATOM 1775 N N . SER A 1 224 ? -0.648 -4.968 -2.825 1.00 93.56 224 SER A N 1
ATOM 1776 C CA . SER A 1 224 ? 0.462 -4.002 -2.752 1.00 93.56 224 SER A CA 1
ATOM 1777 C C . SER A 1 224 ? 1.744 -4.576 -3.359 1.00 93.56 224 SER A C 1
ATOM 1779 O O . SER A 1 224 ? 2.432 -3.892 -4.118 1.00 93.56 224 SER A O 1
ATOM 1781 N N . GLU A 1 225 ? 2.042 -5.848 -3.087 1.00 94.25 225 GLU A N 1
ATOM 1782 C CA . GLU A 1 225 ? 3.147 -6.572 -3.726 1.00 94.25 225 GLU A CA 1
ATOM 1783 C C . GLU A 1 225 ? 2.948 -6.675 -5.245 1.00 94.25 225 GLU A C 1
ATOM 1785 O O . GLU A 1 225 ? 3.865 -6.404 -6.027 1.00 94.25 225 GLU A O 1
ATOM 1790 N N . LEU A 1 226 ? 1.727 -6.999 -5.683 1.00 95.12 226 LEU A N 1
ATOM 1791 C CA . LEU A 1 226 ? 1.410 -7.076 -7.106 1.00 95.12 226 LEU A CA 1
ATOM 1792 C C . LEU A 1 226 ? 1.555 -5.715 -7.804 1.00 95.12 226 LEU A C 1
ATOM 1794 O O . LEU A 1 226 ? 2.071 -5.653 -8.922 1.00 95.12 226 LEU A O 1
ATOM 1798 N N . LEU A 1 227 ? 1.136 -4.630 -7.146 1.00 96.19 227 LEU A N 1
ATOM 1799 C CA . LEU A 1 227 ? 1.325 -3.268 -7.639 1.00 96.19 227 LEU A CA 1
ATOM 1800 C C . LEU A 1 227 ? 2.814 -2.961 -7.853 1.00 96.19 227 LEU A C 1
ATOM 1802 O O . LEU A 1 227 ? 3.194 -2.542 -8.946 1.00 96.19 227 LEU A O 1
ATOM 1806 N N . ALA A 1 228 ? 3.657 -3.239 -6.854 1.00 96.38 228 ALA A N 1
ATOM 1807 C CA . ALA A 1 228 ? 5.100 -3.015 -6.935 1.00 96.38 228 ALA A CA 1
ATOM 1808 C C . ALA A 1 228 ? 5.757 -3.835 -8.062 1.00 96.38 228 ALA A C 1
ATOM 1810 O O . ALA A 1 228 ? 6.625 -3.335 -8.783 1.00 96.38 228 ALA A O 1
ATOM 1811 N N . ASN A 1 229 ? 5.310 -5.078 -8.272 1.00 95.31 229 ASN A N 1
ATOM 1812 C CA . ASN A 1 229 ? 5.757 -5.900 -9.397 1.00 95.31 229 ASN A CA 1
ATOM 1813 C C . ASN A 1 229 ? 5.396 -5.263 -10.752 1.00 95.31 229 ASN A C 1
ATOM 1815 O O . ASN A 1 229 ? 6.249 -5.155 -11.634 1.00 95.31 229 ASN A O 1
ATOM 1819 N N . ILE A 1 230 ? 4.157 -4.789 -10.924 1.00 96.94 230 ILE A N 1
ATOM 1820 C CA . ILE A 1 230 ? 3.731 -4.113 -12.161 1.00 96.94 230 ILE A CA 1
ATOM 1821 C C . ILE A 1 230 ? 4.541 -2.829 -12.390 1.00 96.94 230 ILE A C 1
ATOM 1823 O O . ILE A 1 230 ? 4.977 -2.570 -13.511 1.00 96.94 230 ILE A O 1
ATOM 1827 N N . GLU A 1 231 ? 4.791 -2.037 -11.347 1.00 97.56 231 GLU A N 1
ATOM 1828 C CA . GLU A 1 231 ? 5.620 -0.830 -11.444 1.00 97.56 231 GLU A CA 1
ATOM 1829 C C . GLU A 1 231 ? 7.063 -1.150 -11.859 1.00 97.56 231 GLU A C 1
ATOM 1831 O O . GLU A 1 231 ? 7.623 -0.467 -12.719 1.00 97.56 231 GLU A O 1
ATOM 1836 N N . SER A 1 232 ? 7.635 -2.234 -11.333 1.00 96.50 232 SER A N 1
ATOM 1837 C CA . SER A 1 232 ? 8.946 -2.741 -11.750 1.00 96.50 232 SER A CA 1
ATOM 1838 C C . SER A 1 232 ? 8.963 -3.153 -13.228 1.00 96.50 232 SER A C 1
ATOM 1840 O O . SER A 1 232 ? 9.877 -2.787 -13.971 1.00 96.50 232 SER A O 1
ATOM 1842 N N . GLN A 1 233 ? 7.912 -3.830 -13.706 1.00 96.06 233 GLN A N 1
ATOM 1843 C CA . GLN A 1 233 ? 7.770 -4.162 -15.128 1.00 96.06 233 GLN A CA 1
ATOM 1844 C C . GLN A 1 233 ? 7.687 -2.905 -16.002 1.00 96.06 233 GLN A C 1
ATOM 1846 O O . GLN A 1 233 ? 8.348 -2.839 -17.037 1.00 96.06 233 GLN A O 1
ATOM 1851 N N . ILE A 1 234 ? 6.939 -1.881 -15.578 1.00 97.31 234 ILE A N 1
ATOM 1852 C CA . ILE A 1 234 ? 6.861 -0.596 -16.291 1.00 97.31 234 ILE A CA 1
ATOM 1853 C C . ILE A 1 234 ? 8.247 0.043 -16.409 1.00 97.31 234 ILE A C 1
ATOM 1855 O O . ILE A 1 234 ? 8.613 0.521 -17.486 1.00 97.31 234 ILE A O 1
ATOM 1859 N N . LEU A 1 235 ? 9.012 0.071 -15.314 1.00 97.12 235 LEU A N 1
ATOM 1860 C CA . LEU A 1 235 ? 10.366 0.628 -15.306 1.00 97.12 235 LEU A CA 1
ATOM 1861 C C . LEU A 1 235 ? 11.280 -0.128 -16.267 1.00 97.12 235 LEU A C 1
ATOM 1863 O O . LEU A 1 235 ? 11.934 0.502 -17.096 1.00 97.12 235 LEU A O 1
ATOM 1867 N N . LYS A 1 236 ? 11.247 -1.462 -16.224 1.00 95.75 236 LYS A N 1
ATOM 1868 C CA . LYS A 1 236 ? 12.032 -2.309 -17.121 1.00 95.75 236 LYS A CA 1
ATOM 1869 C C . LYS A 1 236 ? 11.707 -2.055 -18.593 1.00 95.75 236 LYS A C 1
ATOM 1871 O O . LYS A 1 236 ? 12.610 -1.859 -19.395 1.00 95.75 236 LYS A O 1
ATOM 1876 N N . VAL A 1 237 ? 10.425 -1.989 -18.959 1.00 96.56 237 VAL A N 1
ATOM 1877 C CA . VAL A 1 237 ? 10.024 -1.715 -20.351 1.00 96.56 237 VAL A CA 1
ATOM 1878 C C . VAL A 1 237 ? 10.501 -0.329 -20.796 1.00 96.56 237 VAL A C 1
ATOM 1880 O O . VAL A 1 237 ? 10.971 -0.167 -21.922 1.00 96.56 237 VAL A O 1
ATOM 1883 N N . LYS A 1 238 ? 10.423 0.684 -19.921 1.00 96.25 238 LYS A N 1
ATOM 1884 C CA . LYS A 1 238 ? 10.952 2.027 -20.218 1.00 96.25 238 LYS A CA 1
ATOM 1885 C C . LYS A 1 238 ? 12.469 2.002 -20.432 1.00 96.25 238 LYS A C 1
ATOM 1887 O O . LYS A 1 238 ? 12.951 2.649 -21.360 1.00 96.25 238 LYS A O 1
ATOM 1892 N N . GLU A 1 239 ? 13.204 1.259 -19.613 1.00 95.62 239 GLU A N 1
ATOM 1893 C CA . GLU A 1 239 ? 14.651 1.084 -19.755 1.00 95.62 239 GLU A CA 1
ATOM 1894 C C . GLU A 1 239 ? 15.017 0.367 -21.061 1.00 95.62 239 GLU A C 1
ATOM 1896 O O . GLU A 1 239 ? 15.875 0.851 -21.798 1.00 95.62 239 GLU A O 1
ATOM 1901 N N . ASP A 1 240 ? 14.305 -0.705 -21.415 1.00 93.81 240 ASP A N 1
ATOM 1902 C CA . ASP A 1 240 ? 14.503 -1.432 -22.673 1.00 93.81 240 ASP A CA 1
ATOM 1903 C C . ASP A 1 240 ? 14.280 -0.523 -23.890 1.00 93.81 240 ASP A C 1
ATOM 1905 O O . ASP A 1 240 ? 15.067 -0.536 -24.840 1.00 93.81 240 ASP A O 1
ATOM 1909 N N . VAL A 1 241 ? 13.237 0.314 -23.864 1.00 95.06 241 VAL A N 1
ATOM 1910 C CA . VAL A 1 241 ? 12.961 1.293 -24.929 1.00 95.06 241 VAL A CA 1
ATOM 1911 C C . VAL A 1 241 ? 14.096 2.311 -25.055 1.00 95.06 241 VAL A C 1
ATOM 1913 O O . VAL A 1 241 ? 14.541 2.600 -26.169 1.00 95.06 241 VAL A O 1
ATOM 1916 N N . LEU A 1 242 ? 14.590 2.844 -23.934 1.00 94.81 242 LEU A N 1
ATOM 1917 C CA . LEU A 1 242 ? 15.716 3.781 -23.933 1.00 94.81 242 LEU A CA 1
ATOM 1918 C C . LEU A 1 242 ? 17.001 3.113 -24.430 1.00 94.81 242 LEU A C 1
ATOM 1920 O O . LEU A 1 242 ? 17.706 3.686 -25.259 1.00 94.81 242 LEU A O 1
ATOM 1924 N N . SER A 1 243 ? 17.273 1.885 -23.989 1.00 94.75 243 SER A N 1
ATOM 1925 C CA . SER A 1 243 ? 18.436 1.108 -24.415 1.00 94.75 243 SER A CA 1
ATOM 1926 C C . SER A 1 243 ? 18.413 0.841 -25.922 1.00 94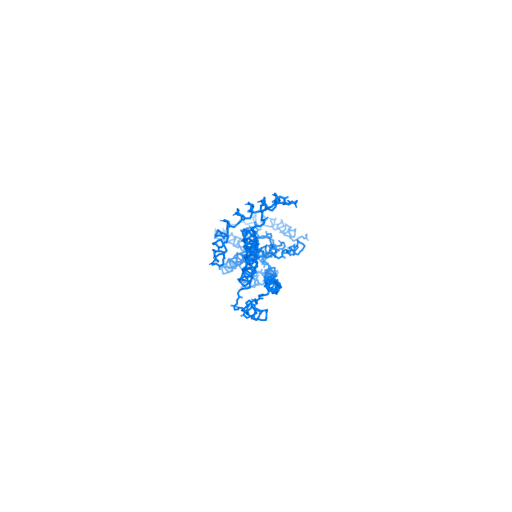.75 243 SER A C 1
ATOM 1928 O O . SER A 1 243 ? 19.407 1.091 -26.607 1.00 94.75 243 SER A O 1
ATOM 1930 N N . ARG A 1 244 ? 17.259 0.438 -26.475 1.00 94.19 244 ARG A N 1
ATOM 1931 C CA . ARG A 1 244 ? 17.076 0.265 -27.927 1.00 94.19 244 ARG A CA 1
ATOM 1932 C C . ARG A 1 244 ? 17.336 1.560 -28.687 1.00 94.19 244 ARG A C 1
ATOM 1934 O O . ARG A 1 244 ? 18.032 1.527 -29.697 1.00 94.19 244 ARG A O 1
ATOM 1941 N N . LYS A 1 245 ? 16.834 2.696 -28.192 1.00 94.50 245 LYS A N 1
ATOM 1942 C CA . LYS A 1 245 ? 17.101 4.006 -28.799 1.00 94.50 245 LYS A CA 1
ATOM 1943 C C . LYS A 1 245 ? 18.594 4.338 -28.792 1.00 94.50 245 LYS A C 1
ATOM 1945 O O . LYS A 1 245 ? 19.135 4.700 -29.827 1.00 94.50 245 LYS A O 1
ATOM 1950 N N . GLU A 1 246 ? 19.277 4.159 -27.663 1.00 95.69 246 GLU A N 1
ATOM 1951 C CA . GLU A 1 246 ? 20.723 4.396 -27.581 1.00 95.69 246 GLU A CA 1
ATOM 1952 C C . GLU A 1 246 ? 21.522 3.504 -28.540 1.00 95.69 246 GLU A C 1
ATOM 1954 O O . GLU A 1 246 ? 22.530 3.947 -29.094 1.00 95.69 246 GLU A O 1
ATOM 1959 N N . ILE A 1 247 ? 21.101 2.250 -28.727 1.00 96.50 247 ILE A N 1
ATOM 1960 C CA . ILE A 1 247 ? 21.710 1.331 -29.694 1.00 96.50 247 ILE A CA 1
ATOM 1961 C C . ILE A 1 247 ? 21.484 1.842 -31.120 1.00 96.50 247 ILE A C 1
ATOM 1963 O O . ILE A 1 247 ? 22.450 1.924 -31.877 1.00 96.50 247 ILE A O 1
ATOM 1967 N N . MET A 1 248 ? 20.256 2.237 -31.469 1.00 96.25 248 MET A N 1
ATOM 1968 C CA . MET A 1 248 ? 19.937 2.803 -32.785 1.00 96.25 248 MET A CA 1
ATOM 1969 C C . MET A 1 248 ? 20.761 4.063 -33.075 1.00 96.25 248 MET A C 1
ATOM 1971 O O . MET A 1 248 ? 21.438 4.114 -34.097 1.00 96.25 248 MET A O 1
ATOM 1975 N N . ASP A 1 249 ? 20.836 5.010 -32.135 1.00 96.38 249 ASP A N 1
ATOM 1976 C CA . ASP A 1 249 ? 21.639 6.233 -32.279 1.00 96.38 249 ASP A CA 1
ATOM 1977 C C . ASP A 1 249 ? 23.138 5.925 -32.493 1.00 96.38 249 ASP A C 1
ATOM 1979 O O . ASP A 1 249 ? 23.857 6.657 -33.181 1.00 96.38 249 ASP A O 1
ATOM 1983 N N . ARG A 1 250 ? 23.656 4.851 -31.874 1.00 96.62 250 ARG A N 1
ATOM 1984 C CA . ARG A 1 250 ? 25.044 4.393 -32.072 1.00 96.62 250 ARG A CA 1
ATOM 1985 C C . ARG A 1 250 ? 25.232 3.721 -33.432 1.00 96.62 250 ARG A C 1
ATOM 1987 O O . ARG A 1 250 ? 26.259 3.965 -34.064 1.00 96.62 250 ARG A O 1
ATOM 1994 N N . ILE A 1 251 ? 24.264 2.918 -33.882 1.00 97.69 251 ILE A N 1
ATOM 1995 C CA . ILE A 1 251 ? 24.263 2.298 -35.215 1.00 97.69 251 ILE A CA 1
ATOM 1996 C C . ILE A 1 251 ? 24.250 3.381 -36.293 1.00 97.69 251 ILE A C 1
ATOM 1998 O O . ILE A 1 251 ? 25.090 3.337 -37.182 1.00 97.69 251 ILE A O 1
ATOM 2002 N N . GLU A 1 252 ? 23.381 4.387 -36.188 1.00 97.12 252 GLU A N 1
ATOM 2003 C CA . GLU A 1 252 ? 23.300 5.494 -37.150 1.00 97.12 252 GLU A CA 1
ATOM 2004 C C . GLU A 1 252 ? 24.627 6.257 -37.264 1.00 97.12 252 GLU A C 1
ATOM 2006 O O . GLU A 1 252 ? 25.112 6.514 -38.366 1.00 97.12 252 GLU A O 1
ATOM 2011 N N . LYS A 1 253 ? 25.276 6.559 -36.131 1.00 96.38 253 LYS A N 1
ATOM 2012 C CA . LYS A 1 253 ? 26.605 7.200 -36.121 1.00 96.38 253 LYS A CA 1
ATOM 2013 C C . LYS A 1 253 ? 27.681 6.334 -36.767 1.00 96.38 253 LYS A C 1
ATOM 2015 O O . LYS A 1 253 ? 28.565 6.866 -37.435 1.00 96.38 253 LYS A O 1
ATOM 2020 N N . TRP A 1 254 ? 27.640 5.025 -36.529 1.00 97.50 254 TRP A N 1
ATOM 2021 C CA . TRP A 1 254 ? 28.574 4.084 -37.136 1.00 97.50 254 TRP A CA 1
ATOM 2022 C C . TRP A 1 254 ? 28.348 3.966 -38.649 1.00 97.50 254 TRP A C 1
ATOM 2024 O O . TRP A 1 254 ? 29.309 4.098 -39.401 1.00 97.50 254 TRP A O 1
ATOM 2034 N N . LEU A 1 255 ? 27.096 3.828 -39.099 1.00 97.31 255 LEU A N 1
ATOM 2035 C CA . LEU A 1 255 ? 26.737 3.782 -40.519 1.00 97.31 255 LEU A CA 1
ATOM 2036 C C . LEU A 1 255 ? 27.177 5.052 -41.256 1.00 97.31 255 LEU A C 1
ATOM 2038 O O . LEU A 1 255 ? 27.851 4.950 -42.275 1.00 97.31 255 LEU A O 1
ATOM 2042 N N . ALA A 1 256 ? 26.914 6.238 -40.697 1.00 96.62 256 ALA A N 1
ATOM 2043 C CA . ALA A 1 256 ? 27.369 7.502 -41.281 1.00 96.62 256 ALA A CA 1
ATOM 2044 C C . ALA A 1 256 ? 28.906 7.595 -41.385 1.00 96.62 256 ALA A C 1
ATOM 2046 O O . ALA A 1 256 ? 29.441 8.180 -42.326 1.00 96.62 256 ALA A O 1
ATOM 2047 N N . ALA A 1 257 ? 29.644 7.012 -40.431 1.00 97.12 257 ALA A N 1
ATOM 2048 C CA . ALA A 1 257 ? 31.102 6.949 -40.501 1.00 97.12 257 ALA A CA 1
ATOM 2049 C C . ALA A 1 257 ? 31.591 5.994 -41.606 1.00 97.12 257 ALA A C 1
ATOM 2051 O O . ALA A 1 257 ? 32.550 6.328 -42.300 1.00 97.12 257 ALA A O 1
ATOM 2052 N N . CYS A 1 258 ? 30.922 4.852 -41.800 1.00 97.06 258 CYS A N 1
ATOM 2053 C CA . CYS A 1 258 ? 31.195 3.923 -42.902 1.00 97.06 258 CYS A CA 1
ATOM 2054 C C . CYS A 1 258 ? 30.848 4.520 -44.277 1.00 97.06 258 CYS A C 1
ATOM 2056 O O . CYS A 1 258 ? 31.568 4.293 -45.246 1.00 97.06 258 CYS A O 1
ATOM 2058 N N . GLU A 1 259 ? 29.791 5.327 -44.381 1.00 97.00 259 GLU A N 1
ATOM 2059 C CA . GLU A 1 259 ? 29.475 6.064 -45.612 1.00 97.00 259 GLU A CA 1
ATOM 2060 C C . GLU A 1 259 ? 30.583 7.071 -45.970 1.00 97.00 259 GLU A C 1
ATOM 2062 O O . GLU A 1 259 ? 31.006 7.150 -47.126 1.00 97.00 259 GLU A O 1
ATOM 2067 N N . GLU A 1 260 ? 31.117 7.800 -44.981 1.00 95.88 260 GLU A N 1
ATOM 2068 C CA . GLU A 1 260 ? 32.268 8.691 -45.188 1.00 95.88 260 GLU A CA 1
ATOM 2069 C C . GLU A 1 260 ? 33.561 7.922 -45.518 1.00 95.88 260 GLU A C 1
ATOM 2071 O O . GLU A 1 260 ? 34.388 8.433 -46.277 1.00 95.88 260 GLU A O 1
ATOM 2076 N N . GLU A 1 261 ? 33.738 6.704 -44.992 1.00 96.50 261 GLU A N 1
ATOM 2077 C CA . GLU A 1 261 ? 34.834 5.797 -45.366 1.00 96.50 261 GLU A CA 1
ATOM 2078 C C . GLU A 1 261 ? 34.753 5.408 -46.842 1.00 96.50 261 GLU A C 1
ATOM 2080 O O . GLU A 1 261 ? 35.709 5.634 -47.584 1.00 96.50 261 GLU A O 1
ATOM 2085 N N . SER A 1 262 ? 33.593 4.915 -47.287 1.00 96.69 262 SER A N 1
ATOM 2086 C CA . SER A 1 262 ? 33.354 4.546 -48.686 1.00 96.69 262 SER A CA 1
ATOM 2087 C C . SER A 1 262 ? 33.588 5.730 -49.624 1.00 96.69 262 SER A C 1
ATOM 2089 O O . SER A 1 262 ? 34.281 5.597 -50.631 1.00 96.69 262 SER A O 1
ATOM 2091 N N . TRP A 1 263 ? 33.072 6.916 -49.277 1.00 97.00 263 TRP A N 1
ATOM 2092 C CA . TRP A 1 263 ? 33.298 8.128 -50.068 1.00 97.00 263 TRP A CA 1
ATOM 2093 C C . TRP A 1 263 ? 34.787 8.495 -50.149 1.00 97.00 263 TRP A C 1
ATOM 2095 O O . TRP A 1 263 ? 35.280 8.894 -51.206 1.00 97.00 263 TRP A O 1
ATOM 2105 N N . LEU A 1 264 ? 35.519 8.371 -49.036 1.00 96.19 264 LEU A N 1
ATOM 2106 C CA . LEU A 1 264 ? 36.951 8.652 -48.989 1.00 96.19 264 LEU A CA 1
ATOM 2107 C C . LEU A 1 264 ? 37.754 7.644 -49.820 1.00 96.19 264 LEU A C 1
ATOM 2109 O O . LEU A 1 264 ? 38.733 8.038 -50.457 1.00 96.19 264 LEU A O 1
ATOM 2113 N N . GLU A 1 265 ? 37.374 6.366 -49.817 1.00 95.25 265 GLU A N 1
ATOM 2114 C CA . GLU A 1 265 ? 37.978 5.350 -50.680 1.00 95.25 265 GLU A CA 1
ATOM 2115 C C . GLU A 1 265 ? 37.794 5.685 -52.160 1.00 95.25 265 GLU A C 1
ATOM 2117 O O . GLU A 1 265 ? 38.783 5.702 -52.896 1.00 95.25 265 GLU A O 1
ATOM 2122 N N . ASP A 1 266 ? 36.572 6.020 -52.577 1.00 94.69 266 ASP A N 1
ATOM 2123 C CA . ASP A 1 266 ? 36.274 6.420 -53.956 1.00 94.69 266 ASP A CA 1
ATOM 2124 C C . ASP A 1 266 ? 37.075 7.668 -54.353 1.00 94.69 266 ASP A C 1
ATOM 2126 O O . ASP A 1 266 ? 37.739 7.688 -55.391 1.00 94.69 266 ASP A O 1
ATOM 2130 N N . TYR A 1 267 ? 37.115 8.681 -53.481 1.00 92.44 267 TYR A N 1
ATOM 2131 C CA . TYR A 1 267 ? 37.930 9.881 -53.684 1.00 92.44 267 TYR A CA 1
ATOM 2132 C C . TYR A 1 267 ? 39.434 9.573 -53.766 1.00 92.44 267 TYR A C 1
ATOM 2134 O O . TYR A 1 267 ? 40.178 10.235 -54.492 1.00 92.44 267 TYR A O 1
ATOM 2142 N N . ASN A 1 268 ? 39.921 8.578 -53.020 1.00 91.38 268 ASN A N 1
ATOM 2143 C CA . ASN A 1 268 ? 41.325 8.183 -53.066 1.00 91.38 268 ASN A CA 1
ATOM 2144 C C . ASN A 1 268 ? 41.697 7.434 -54.353 1.00 91.38 268 ASN A C 1
ATOM 2146 O O . ASN A 1 268 ? 42.866 7.494 -54.738 1.00 91.38 268 ASN A O 1
ATOM 2150 N N . ARG A 1 269 ? 40.735 6.756 -54.991 1.00 92.12 269 ARG A N 1
ATOM 2151 C CA . ARG A 1 269 ? 40.905 6.037 -56.265 1.00 92.12 269 ARG A CA 1
ATOM 2152 C C . ARG A 1 269 ? 40.797 6.951 -57.492 1.00 92.12 269 ARG A C 1
ATOM 2154 O O . ARG A 1 269 ? 41.222 6.548 -58.569 1.00 92.12 269 ARG A O 1
ATOM 2161 N N . ASP A 1 270 ? 40.261 8.162 -57.344 1.00 89.00 270 ASP A N 1
ATOM 2162 C CA . ASP A 1 270 ? 40.167 9.140 -58.431 1.00 89.00 270 ASP A CA 1
ATOM 2163 C C . ASP A 1 270 ? 41.552 9.702 -58.813 1.00 89.00 270 ASP A C 1
ATOM 2165 O O . ASP A 1 270 ? 42.177 10.464 -58.068 1.00 89.00 270 ASP A O 1
ATOM 2169 N N . GLU A 1 271 ? 42.032 9.350 -60.009 1.00 85.62 271 GLU A N 1
ATOM 2170 C CA . GLU A 1 271 ? 43.301 9.836 -60.569 1.00 85.62 271 GLU A CA 1
ATOM 2171 C C . GLU A 1 271 ? 43.295 11.355 -60.816 1.00 85.62 271 GLU A C 1
ATOM 2173 O O . GLU A 1 271 ? 44.339 12.007 -60.752 1.00 85.62 271 GLU A O 1
ATOM 2178 N N . ASN A 1 272 ? 42.115 11.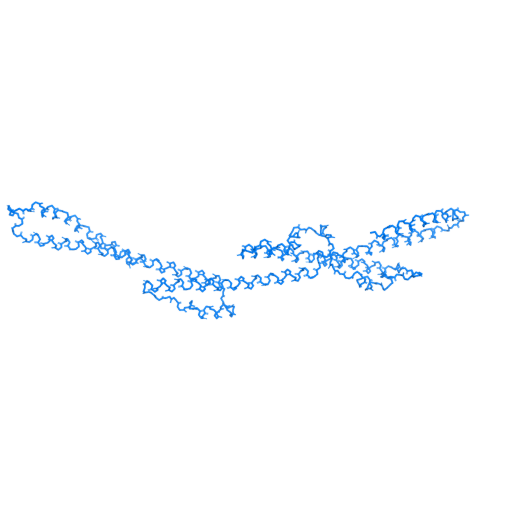952 -61.018 1.00 82.75 272 ASN A N 1
ATOM 2179 C CA . ASN A 1 272 ? 41.942 13.378 -61.288 1.00 82.75 272 ASN A CA 1
ATOM 2180 C C . ASN A 1 272 ? 41.711 14.218 -60.022 1.00 82.75 272 ASN A C 1
ATOM 2182 O O . ASN A 1 272 ? 41.479 15.429 -60.126 1.00 82.75 272 ASN A O 1
ATOM 2186 N N . ARG A 1 273 ? 41.818 13.632 -58.822 1.00 79.56 273 ARG A N 1
ATOM 2187 C CA . ARG A 1 273 ? 41.513 14.300 -57.538 1.00 79.56 273 ARG A CA 1
ATOM 2188 C C . ARG A 1 273 ? 42.336 15.560 -57.238 1.00 79.56 273 ARG A C 1
ATOM 2190 O O . ARG A 1 273 ? 41.909 16.400 -56.450 1.00 79.56 273 ARG A O 1
ATOM 2197 N N . TYR A 1 274 ? 43.510 15.701 -57.856 1.00 77.81 274 TYR A N 1
ATOM 2198 C CA . TYR A 1 274 ? 44.388 16.876 -57.731 1.00 77.81 274 TYR A CA 1
ATOM 2199 C C . TYR A 1 274 ? 44.367 17.791 -58.961 1.00 77.81 274 TYR A C 1
ATOM 2201 O O . TYR A 1 274 ? 45.166 18.724 -59.049 1.00 77.81 274 TYR A O 1
ATOM 2209 N N . SER A 1 275 ? 43.471 17.542 -59.920 1.00 79.31 275 SER A N 1
ATOM 2210 C CA . SER A 1 275 ? 43.278 18.442 -61.057 1.00 79.31 275 SER A CA 1
ATOM 2211 C C . SER A 1 275 ? 42.914 19.847 -60.561 1.00 79.31 275 SER A C 1
ATOM 2213 O O . SER A 1 275 ? 42.187 20.004 -59.578 1.00 79.31 275 SER A O 1
ATOM 2215 N N . ALA A 1 276 ? 43.410 20.887 -61.239 1.00 71.56 276 ALA A N 1
ATOM 2216 C CA . ALA A 1 276 ? 43.149 22.294 -60.908 1.00 71.56 276 ALA A CA 1
ATOM 2217 C C . ALA A 1 276 ? 41.715 22.727 -61.288 1.00 71.56 276 ALA A C 1
ATOM 2219 O O . ALA A 1 276 ? 41.493 23.750 -61.935 1.00 71.56 276 ALA A O 1
ATOM 2220 N N . SER A 1 277 ? 40.729 21.913 -60.918 1.00 72.81 277 SER A N 1
ATOM 2221 C CA . SER A 1 277 ? 39.312 22.118 -61.166 1.00 72.81 277 SER A CA 1
ATOM 2222 C C . SER A 1 277 ? 38.671 22.943 -60.044 1.00 72.81 277 SER A C 1
ATOM 2224 O O . SER A 1 277 ? 39.095 22.951 -58.881 1.00 72.81 277 SER A O 1
ATOM 2226 N N . LYS A 1 278 ? 37.624 23.694 -60.396 1.00 75.31 278 LYS A N 1
ATOM 2227 C CA . LYS A 1 278 ? 36.882 24.538 -59.453 1.00 75.31 278 LYS A CA 1
ATOM 2228 C C . LYS A 1 278 ? 36.178 23.643 -58.421 1.00 75.31 278 LYS A C 1
ATOM 2230 O O . LYS A 1 278 ? 35.188 23.003 -58.745 1.00 75.31 278 LYS A O 1
ATOM 2235 N N . GLY A 1 279 ? 36.691 23.607 -57.187 1.00 80.12 279 GLY A N 1
ATOM 2236 C CA . GLY A 1 279 ? 36.133 22.810 -56.079 1.00 80.12 279 GLY A CA 1
ATOM 2237 C C . GLY A 1 279 ? 37.088 21.787 -55.447 1.00 80.12 279 GLY A C 1
ATOM 2238 O O . GLY A 1 279 ? 36.772 21.268 -54.379 1.00 80.12 279 GLY A O 1
ATOM 2239 N N . ALA A 1 280 ? 38.279 21.556 -56.017 1.00 82.94 280 ALA A N 1
ATOM 2240 C CA . ALA A 1 280 ? 39.238 20.562 -55.510 1.00 82.94 280 ALA A CA 1
ATOM 2241 C C . ALA A 1 280 ? 39.631 20.772 -54.029 1.00 82.94 280 ALA A C 1
ATOM 2243 O O . ALA A 1 280 ? 39.678 19.825 -53.247 1.00 82.94 280 ALA A O 1
ATOM 2244 N N . HIS A 1 281 ? 39.823 22.024 -53.599 1.00 85.69 281 HIS A N 1
ATOM 2245 C CA . HIS A 1 281 ? 40.143 22.354 -52.202 1.00 85.69 281 HIS A CA 1
ATOM 2246 C C . HIS A 1 281 ? 39.016 21.996 -51.209 1.00 85.69 281 HIS A C 1
ATOM 2248 O O . HIS A 1 281 ? 39.290 21.698 -50.047 1.00 85.69 281 HIS A O 1
ATOM 2254 N N . ILE A 1 282 ? 37.750 22.001 -51.651 1.00 89.00 282 ILE A N 1
ATOM 2255 C CA . ILE A 1 282 ? 36.590 21.630 -50.823 1.00 89.00 282 ILE A CA 1
ATOM 2256 C C . ILE A 1 282 ? 36.586 20.118 -50.599 1.00 89.00 282 ILE A C 1
ATOM 2258 O O . ILE A 1 282 ? 36.420 19.666 -49.464 1.00 89.00 282 ILE A O 1
ATOM 2262 N N . ASN A 1 283 ? 36.828 19.348 -51.663 1.00 89.88 283 ASN A N 1
ATOM 2263 C CA . ASN A 1 283 ? 36.927 17.892 -51.593 1.00 89.88 283 ASN A CA 1
ATOM 2264 C C . ASN A 1 283 ? 38.131 17.456 -50.756 1.00 89.88 283 ASN A C 1
ATOM 2266 O O . ASN A 1 283 ? 37.983 16.587 -49.902 1.00 89.88 283 ASN A O 1
ATOM 2270 N N . LEU A 1 284 ? 39.280 18.126 -50.897 1.00 89.56 284 LEU A N 1
ATOM 2271 C CA . LEU A 1 284 ? 40.451 17.876 -50.056 1.00 89.56 284 LEU A CA 1
ATOM 2272 C C . LEU A 1 284 ? 40.141 18.110 -48.567 1.00 89.56 284 LEU A C 1
ATOM 2274 O O . LEU A 1 284 ? 40.412 17.249 -47.733 1.00 89.56 284 LEU A O 1
ATOM 2278 N N . LYS A 1 285 ? 39.473 19.222 -48.233 1.00 91.81 285 LYS A N 1
ATOM 2279 C CA . LYS A 1 285 ? 39.042 19.519 -46.857 1.00 91.81 285 LYS A CA 1
ATOM 2280 C C . LYS A 1 285 ? 37.985 18.535 -46.333 1.00 91.81 285 LYS A C 1
ATOM 2282 O O . LYS A 1 285 ? 37.910 18.282 -45.129 1.00 91.81 285 LYS A O 1
ATOM 2287 N N . ARG A 1 286 ? 37.118 17.989 -47.194 1.00 94.69 286 ARG A N 1
ATOM 2288 C CA . ARG A 1 286 ? 36.210 16.892 -46.812 1.00 94.69 286 ARG A CA 1
ATOM 2289 C C . ARG A 1 286 ? 36.995 15.610 -46.550 1.00 94.69 286 ARG A C 1
ATOM 2291 O O . ARG A 1 286 ? 36.763 15.005 -45.515 1.00 94.69 286 ARG A O 1
ATOM 2298 N N . ALA A 1 287 ? 37.960 15.262 -47.398 1.00 93.94 287 ALA A N 1
ATOM 2299 C CA . ALA A 1 287 ? 38.800 14.079 -47.228 1.00 93.94 287 ALA A CA 1
ATOM 2300 C C . ALA A 1 287 ? 39.596 14.101 -45.915 1.00 93.94 287 ALA A C 1
ATOM 2302 O O . ALA A 1 287 ? 39.674 13.086 -45.227 1.00 93.94 287 ALA A O 1
ATOM 2303 N N . GLU A 1 288 ? 40.127 15.256 -45.511 1.00 94.44 288 GLU A N 1
ATOM 2304 C CA . GLU A 1 288 ? 40.771 15.417 -44.199 1.00 94.44 288 GLU A CA 1
ATOM 2305 C C . GLU A 1 288 ? 39.803 15.153 -43.037 1.00 94.44 288 GLU A C 1
ATOM 2307 O O . GLU A 1 288 ? 40.138 14.421 -42.105 1.00 94.44 288 GLU A O 1
ATOM 2312 N N . ARG A 1 289 ? 38.577 15.692 -43.105 1.00 94.88 289 ARG A N 1
ATOM 2313 C CA . ARG A 1 289 ? 37.535 15.438 -42.094 1.00 94.88 289 ARG A CA 1
ATOM 2314 C C . ARG A 1 289 ? 37.087 13.976 -42.084 1.00 94.88 289 ARG A C 1
ATOM 2316 O O . ARG A 1 289 ? 36.964 13.402 -41.005 1.00 94.88 289 ARG A O 1
ATOM 2323 N N . ALA A 1 290 ? 36.909 13.372 -43.257 1.00 95.38 290 ALA A N 1
ATOM 2324 C CA . ALA A 1 290 ? 36.538 11.971 -43.407 1.00 95.38 290 ALA A CA 1
ATOM 2325 C C . ALA A 1 290 ? 37.589 11.059 -42.762 1.00 95.38 290 ALA A C 1
ATOM 2327 O O . ALA A 1 290 ? 37.227 10.214 -41.955 1.00 95.38 290 ALA A O 1
ATOM 2328 N N . ARG A 1 291 ? 38.893 11.297 -42.975 1.00 96.00 291 ARG A N 1
ATOM 2329 C CA . ARG A 1 291 ? 39.973 10.532 -42.313 1.00 96.00 291 ARG A CA 1
ATOM 2330 C C . ARG A 1 291 ? 39.872 10.557 -40.786 1.00 96.00 291 ARG A C 1
ATOM 2332 O O . ARG A 1 291 ? 40.060 9.530 -40.141 1.00 96.00 291 ARG A O 1
ATOM 2339 N N . VAL A 1 292 ? 39.558 11.715 -40.199 1.00 96.25 292 VAL A N 1
ATOM 2340 C CA . VAL A 1 292 ? 39.360 11.836 -38.742 1.00 96.25 292 VAL A CA 1
ATOM 2341 C C . VAL A 1 292 ? 38.153 11.018 -38.273 1.00 96.25 292 VAL A C 1
ATOM 2343 O O . VAL A 1 292 ? 38.215 10.415 -37.203 1.00 96.25 292 VAL A O 1
ATOM 2346 N N . THR A 1 293 ? 37.068 10.988 -39.048 1.00 95.25 293 THR A N 1
ATOM 2347 C CA . THR A 1 293 ? 35.876 10.178 -38.754 1.00 95.25 293 THR A CA 1
ATOM 2348 C C . THR A 1 293 ? 36.152 8.680 -38.907 1.00 95.25 293 THR A C 1
ATOM 2350 O O . THR A 1 293 ? 35.834 7.920 -37.996 1.00 95.25 293 THR A O 1
ATOM 2353 N N . VAL A 1 294 ? 36.822 8.265 -39.986 1.00 96.19 294 VAL A N 1
ATOM 2354 C CA . VAL A 1 294 ? 37.212 6.869 -40.256 1.00 96.19 294 VAL A CA 1
ATOM 2355 C C . VAL A 1 294 ? 38.093 6.315 -39.138 1.00 96.19 294 VAL A C 1
ATOM 2357 O O . VAL A 1 294 ? 37.824 5.241 -38.608 1.00 96.19 294 VAL A O 1
ATOM 2360 N N . ASN A 1 295 ? 39.065 7.098 -38.661 1.00 96.19 295 ASN A N 1
ATOM 2361 C CA . ASN A 1 295 ? 39.913 6.708 -37.529 1.00 96.19 295 ASN A CA 1
ATOM 2362 C C . ASN A 1 295 ? 39.127 6.425 -36.230 1.00 96.19 295 ASN A C 1
ATOM 2364 O O . ASN A 1 295 ? 39.655 5.778 -35.327 1.00 96.19 295 ASN A O 1
ATOM 2368 N N . LYS A 1 296 ? 37.877 6.900 -36.106 1.00 96.44 296 LYS A N 1
ATOM 2369 C CA . LYS A 1 296 ? 37.008 6.648 -34.944 1.00 96.44 296 LYS A CA 1
ATOM 2370 C C . LYS A 1 296 ? 36.129 5.405 -35.093 1.00 96.44 296 LYS A C 1
ATOM 2372 O O . LYS A 1 296 ? 35.557 4.980 -34.090 1.00 96.44 296 LYS A O 1
ATOM 2377 N N . ILE A 1 297 ? 36.026 4.807 -36.284 1.00 96.69 297 ILE A N 1
ATOM 2378 C CA . ILE A 1 297 ? 35.173 3.633 -36.540 1.00 96.69 297 ILE A CA 1
ATOM 2379 C C . ILE A 1 297 ? 35.456 2.483 -35.559 1.00 96.69 297 ILE A C 1
ATOM 2381 O O . ILE A 1 297 ? 34.492 1.996 -34.963 1.00 96.69 297 ILE A O 1
ATOM 2385 N N . PRO A 1 298 ? 36.719 2.088 -35.277 1.00 97.38 298 PRO A N 1
ATOM 2386 C CA . PRO A 1 298 ? 36.984 1.013 -34.320 1.00 97.38 298 PRO A CA 1
ATOM 2387 C C . PRO A 1 298 ? 36.396 1.291 -32.929 1.00 97.38 298 PRO A C 1
ATOM 2389 O O . PRO A 1 298 ? 35.790 0.413 -32.320 1.00 97.38 298 PRO A O 1
ATOM 2392 N N . ALA A 1 299 ? 36.502 2.534 -32.446 1.00 96.38 299 ALA A N 1
ATOM 2393 C CA . ALA A 1 299 ? 35.962 2.926 -31.146 1.00 96.38 299 ALA A CA 1
ATOM 2394 C C . ALA A 1 299 ? 34.423 2.923 -31.124 1.00 96.38 299 ALA A C 1
ATOM 2396 O O . ALA A 1 299 ? 33.829 2.519 -30.124 1.00 96.38 299 ALA A O 1
ATOM 2397 N N . LEU A 1 300 ? 33.772 3.339 -32.218 1.00 95.94 300 LEU A N 1
ATOM 2398 C CA . LEU A 1 300 ? 32.311 3.273 -32.358 1.00 95.94 300 LEU A CA 1
ATOM 2399 C C . LEU A 1 300 ? 31.812 1.823 -32.316 1.00 95.94 300 LEU A C 1
ATOM 2401 O O . LEU A 1 300 ? 30.845 1.531 -31.612 1.00 95.94 300 LEU A O 1
ATOM 2405 N N . VAL A 1 301 ? 32.503 0.910 -33.005 1.00 96.62 301 VAL A N 1
ATOM 2406 C CA . VAL A 1 301 ? 32.171 -0.523 -33.023 1.00 96.62 301 VAL A CA 1
ATOM 2407 C C . VAL A 1 301 ? 32.313 -1.144 -31.633 1.00 96.62 301 VAL A C 1
ATOM 2409 O O . VAL A 1 301 ? 31.400 -1.833 -31.179 1.00 96.62 301 VAL A O 1
ATOM 2412 N N . GLU A 1 302 ? 33.413 -0.887 -30.924 1.00 96.25 302 GLU A N 1
ATOM 2413 C CA . GLU A 1 302 ? 33.599 -1.420 -29.567 1.00 96.25 302 GLU A CA 1
ATOM 2414 C C . GLU A 1 302 ? 32.567 -0.857 -28.581 1.00 96.25 302 GLU A C 1
ATOM 2416 O O . GLU A 1 302 ? 32.006 -1.594 -27.768 1.00 96.25 302 GLU A O 1
ATOM 2421 N N . ASN A 1 303 ? 32.230 0.429 -28.698 1.00 94.56 303 ASN A N 1
ATOM 2422 C CA . ASN A 1 303 ? 31.193 1.051 -27.882 1.00 94.56 303 ASN A CA 1
ATOM 2423 C C . ASN A 1 303 ? 29.789 0.471 -28.158 1.00 94.56 303 ASN A C 1
ATOM 2425 O O . ASN A 1 303 ? 29.000 0.306 -27.223 1.00 94.56 303 ASN A O 1
ATOM 2429 N N . LEU A 1 304 ? 29.483 0.133 -29.415 1.00 95.19 304 LEU A N 1
ATOM 2430 C CA . LEU A 1 304 ? 28.236 -0.531 -29.799 1.00 95.19 304 LEU A CA 1
ATOM 2431 C C . LEU A 1 304 ? 28.175 -1.972 -29.272 1.00 95.19 304 LEU A C 1
ATOM 2433 O O . LEU A 1 304 ? 27.165 -2.357 -28.681 1.00 95.19 304 LEU A O 1
ATOM 2437 N N . LYS A 1 305 ? 29.261 -2.746 -29.421 1.00 94.25 305 LYS A N 1
ATOM 2438 C CA . LYS A 1 305 ? 29.379 -4.113 -28.878 1.00 94.25 305 LYS A CA 1
ATOM 2439 C C . LYS A 1 305 ? 29.212 -4.138 -27.363 1.00 94.25 305 LYS A C 1
ATOM 2441 O O . LYS A 1 305 ? 28.555 -5.028 -26.836 1.00 94.25 305 LYS A O 1
ATOM 2446 N N . ALA A 1 306 ? 29.810 -3.175 -26.663 1.00 93.88 306 ALA A N 1
ATOM 2447 C CA . ALA A 1 306 ? 29.688 -3.075 -25.215 1.00 93.88 306 ALA A CA 1
ATOM 2448 C C . ALA A 1 306 ? 28.228 -2.844 -24.795 1.00 93.88 306 ALA A C 1
ATOM 2450 O O . ALA A 1 306 ? 27.748 -3.505 -23.882 1.00 93.88 306 ALA A O 1
ATOM 2451 N N . LYS A 1 307 ? 27.500 -1.962 -25.493 1.00 92.12 307 LYS A N 1
ATOM 2452 C CA . LYS A 1 307 ? 26.101 -1.647 -25.165 1.00 92.12 307 LYS A CA 1
ATOM 2453 C C . LYS A 1 307 ? 25.111 -2.748 -25.523 1.00 92.12 307 LYS A C 1
ATOM 2455 O O . LYS A 1 307 ? 24.129 -2.897 -24.821 1.00 92.12 307 LYS A O 1
ATOM 2460 N N . THR A 1 308 ? 25.358 -3.512 -26.583 1.00 90.25 308 THR A N 1
ATOM 2461 C CA . THR A 1 308 ? 24.494 -4.649 -26.957 1.00 90.25 308 THR A CA 1
ATOM 2462 C C . THR A 1 308 ? 24.667 -5.870 -26.050 1.00 90.25 308 THR A C 1
ATOM 2464 O O . THR A 1 308 ? 23.834 -6.768 -26.091 1.00 90.25 308 THR A O 1
ATOM 2467 N N . ARG A 1 309 ? 25.742 -5.926 -25.253 1.00 87.12 309 ARG A N 1
ATOM 2468 C CA . ARG A 1 309 ? 26.016 -7.007 -24.290 1.00 87.12 309 ARG A CA 1
ATOM 2469 C C . ARG A 1 309 ? 25.618 -6.678 -22.848 1.00 87.12 309 ARG A C 1
ATOM 2471 O O . ARG A 1 309 ? 25.677 -7.581 -22.018 1.00 87.12 309 ARG A O 1
ATOM 2478 N N . ALA A 1 310 ? 25.323 -5.412 -22.562 1.00 73.69 310 ALA A N 1
ATOM 2479 C CA . ALA A 1 310 ? 24.867 -4.927 -21.262 1.00 73.69 310 ALA A CA 1
ATOM 2480 C C . ALA A 1 310 ? 23.348 -5.077 -21.159 1.00 73.69 310 ALA A C 1
ATOM 2482 O O . ALA A 1 310 ? 22.893 -5.505 -20.079 1.00 73.69 310 ALA A O 1
#

Organism: Picea sitchensis (NCBI:txid3332)

Secondary structure (DSSP, 8-state):
--HHHHHHHHHHHHHHHHHHHHHHHTTS---HHHHHHHHHHHHHHHHHHHHHHHHHHHHHHHT--HHHHHHTT-TTSS---TTPPP---HHHHHHHHHHHHHHHHHHHHHHHHHHHHHHHHHHHHHHTT--HHHHHTTHHHHTTTT--TTT--STTTT-HHHHHHHHHHHHHHHHHHHHHHHHHHHHHHHHHHHHHHHTT-PPPGGG-HHHHHHHHHTT-S-HHHHHHHHHHHHHHHHHHHHHHHHHHHHHHHHHHHHHHHHHHHHHHH-TTTTS--TTHHHHHHHHHHHHHHHTTHHHHHHHHHHHHH-

pLDDT: mean 81.68, std 18.74, range [32.56, 97.69]

InterPro domains:
  IPR007145 Microtubule-associated protein, MAP65/Ase1/PRC1 [PTHR19321] (42-310)